Protein AF-A0A0L6CM09-F1 (afdb_monomer_lite)

pLDDT: mean 78.35, std 13.64, range [41.69, 95.75]

Structure (mmCIF, N/CA/C/O backbone):
data_AF-A0A0L6CM09-F1
#
_entry.id   AF-A0A0L6CM09-F1
#
loop_
_atom_site.group_PDB
_atom_site.id
_atom_site.type_symbol
_atom_site.label_atom_id
_atom_site.label_alt_id
_atom_site.label_comp_id
_atom_site.label_asym_id
_atom_site.label_entity_id
_atom_site.label_seq_id
_atom_site.pdbx_PDB_ins_code
_atom_site.Cartn_x
_atom_site.Cartn_y
_atom_site.Cartn_z
_atom_site.occupancy
_atom_site.B_iso_or_equiv
_atom_site.auth_seq_id
_atom_site.auth_comp_id
_atom_site.auth_asym_id
_atom_site.auth_atom_id
_atom_site.pdbx_PDB_model_num
ATOM 1 N N . MET A 1 1 ? -19.297 -5.643 7.453 1.00 85.75 1 MET A N 1
ATOM 2 C CA . MET A 1 1 ? -18.580 -4.638 6.642 1.00 85.75 1 MET A CA 1
ATOM 3 C C . MET A 1 1 ? -17.818 -5.376 5.566 1.00 85.75 1 MET A C 1
ATOM 5 O O . MET A 1 1 ? -17.166 -6.372 5.875 1.00 85.75 1 MET A O 1
ATOM 9 N N . THR A 1 2 ? -17.905 -4.900 4.332 1.00 87.88 2 THR A N 1
ATOM 10 C CA . THR A 1 2 ? -17.216 -5.506 3.193 1.00 87.88 2 THR A CA 1
ATOM 11 C C . THR A 1 2 ? -15.885 -4.805 2.999 1.00 87.88 2 THR A C 1
ATOM 13 O O . THR A 1 2 ? -15.829 -3.581 2.876 1.00 87.88 2 THR A O 1
ATOM 16 N N . VAL A 1 3 ? -14.800 -5.572 2.996 1.00 86.88 3 VAL A N 1
ATOM 17 C CA . VAL A 1 3 ? -13.463 -5.060 2.708 1.00 86.88 3 VAL A CA 1
ATOM 18 C C . VAL A 1 3 ? -13.242 -5.118 1.207 1.00 86.88 3 VAL A C 1
ATOM 20 O O . VAL A 1 3 ? -13.445 -6.153 0.569 1.00 86.88 3 VAL A O 1
ATOM 23 N N . VAL A 1 4 ? -12.825 -3.994 0.635 1.00 87.06 4 VAL A N 1
ATOM 24 C CA . VAL A 1 4 ? -12.613 -3.854 -0.806 1.00 87.06 4 VAL A CA 1
ATOM 25 C C . VAL A 1 4 ? -11.249 -3.237 -1.061 1.00 87.06 4 VAL A C 1
ATOM 27 O O . VAL A 1 4 ? -10.854 -2.281 -0.397 1.00 87.06 4 VAL A O 1
ATOM 30 N N . VAL A 1 5 ? -10.510 -3.773 -2.026 1.00 84.19 5 VAL A N 1
ATOM 31 C CA . VAL A 1 5 ? -9.318 -3.103 -2.547 1.00 84.19 5 VAL A CA 1
ATOM 32 C C . VAL A 1 5 ? -9.778 -2.203 -3.676 1.00 84.19 5 VAL A C 1
ATOM 34 O O . VAL A 1 5 ? -10.354 -2.675 -4.656 1.00 84.19 5 VAL A O 1
ATOM 37 N N . TRP A 1 6 ? -9.543 -0.909 -3.517 1.00 77.31 6 TRP A N 1
ATOM 38 C CA . TRP A 1 6 ? -9.907 0.116 -4.488 1.00 77.31 6 TRP A CA 1
ATOM 39 C C . TRP A 1 6 ? -8.650 0.893 -4.884 1.00 77.31 6 TRP A C 1
ATOM 41 O O . TRP A 1 6 ? -7.645 0.815 -4.177 1.00 77.31 6 TRP A O 1
ATOM 51 N N . ARG A 1 7 ? -8.697 1.554 -6.049 1.00 65.94 7 ARG A N 1
ATOM 52 C CA . ARG A 1 7 ? -7.632 2.342 -6.716 1.00 65.94 7 ARG A CA 1
ATOM 53 C C . ARG A 1 7 ? -6.349 2.576 -5.888 1.00 65.94 7 ARG A C 1
ATOM 55 O O . ARG A 1 7 ? -6.387 3.099 -4.777 1.00 65.94 7 ARG A O 1
ATOM 62 N N . ASN A 1 8 ? -5.196 2.239 -6.473 1.00 71.38 8 ASN A N 1
ATOM 63 C CA . ASN A 1 8 ? -3.857 2.287 -5.851 1.00 71.38 8 ASN A CA 1
ATOM 64 C C . ASN A 1 8 ? -3.624 1.221 -4.762 1.00 71.38 8 ASN A C 1
ATOM 66 O O . ASN A 1 8 ? -2.747 1.365 -3.913 1.00 71.38 8 ASN A O 1
ATOM 70 N N . GLY A 1 9 ? -4.423 0.147 -4.757 1.00 77.88 9 GLY A N 1
ATOM 71 C CA . GLY A 1 9 ? -4.226 -0.995 -3.861 1.00 77.88 9 GLY A CA 1
ATOM 72 C C . GLY A 1 9 ? -4.577 -0.725 -2.395 1.00 77.88 9 GLY A C 1
ATOM 73 O O . GLY A 1 9 ? -4.254 -1.545 -1.536 1.00 77.88 9 GLY A O 1
ATOM 74 N N . LYS A 1 10 ? -5.227 0.406 -2.087 1.00 81.38 10 LYS A N 1
ATOM 75 C CA . LYS A 1 10 ? -5.656 0.719 -0.722 1.00 81.38 10 LYS A CA 1
ATOM 76 C C . LYS A 1 10 ? -6.852 -0.142 -0.338 1.00 81.38 10 LYS A C 1
ATOM 78 O O . LYS A 1 10 ? -7.710 -0.457 -1.162 1.00 81.38 10 LYS A O 1
ATOM 83 N N . VAL A 1 11 ? -6.920 -0.485 0.941 1.00 85.94 11 VAL A N 1
ATOM 84 C CA . VAL A 1 11 ? -8.026 -1.238 1.517 1.00 85.94 11 VAL A CA 1
ATOM 85 C C . VAL A 1 11 ? -9.064 -0.257 2.050 1.00 85.94 11 VAL A C 1
ATOM 87 O O . VAL A 1 11 ? -8.805 0.533 2.963 1.00 85.94 11 VAL A O 1
ATOM 90 N N . HIS A 1 12 ? -10.241 -0.302 1.446 1.00 91.19 12 HIS A N 1
ATOM 91 C CA . HIS A 1 12 ? -11.421 0.472 1.790 1.00 91.19 12 HIS A CA 1
ATOM 92 C C . HIS A 1 12 ? -12.470 -0.429 2.439 1.00 91.19 12 HIS A C 1
ATOM 94 O O . HIS A 1 12 ? -12.391 -1.659 2.402 1.00 91.19 12 HIS A O 1
ATOM 100 N N . VAL A 1 13 ? -13.477 0.213 3.020 1.00 91.31 13 VAL A N 1
ATOM 101 C CA . VAL A 1 13 ? -14.626 -0.455 3.627 1.00 91.31 13 VAL A CA 1
ATOM 102 C C . VAL A 1 13 ? -15.872 -0.006 2.887 1.00 91.31 13 VAL A C 1
ATOM 104 O O . VAL A 1 13 ? -15.991 1.173 2.556 1.00 91.31 13 VAL A O 1
ATOM 107 N N . SER A 1 14 ? -16.787 -0.929 2.637 1.00 91.12 14 SER A N 1
ATOM 108 C CA . SER A 1 14 ? -18.116 -0.672 2.098 1.00 91.12 14 SER A CA 1
ATOM 109 C C . SER A 1 14 ? -19.170 -1.244 3.042 1.00 91.12 14 SER A C 1
ATOM 111 O O . SER A 1 14 ? -18.982 -2.321 3.617 1.00 91.12 14 SER A O 1
ATOM 113 N N . ALA A 1 15 ? -20.255 -0.494 3.233 1.00 86.44 15 ALA A N 1
ATOM 114 C CA . ALA A 1 15 ? -21.388 -0.921 4.049 1.00 86.44 15 ALA A CA 1
ATOM 115 C C . ALA A 1 15 ? -22.447 -1.670 3.223 1.00 86.44 15 ALA A C 1
ATOM 117 O O . ALA A 1 15 ? -23.123 -2.539 3.762 1.00 86.44 15 ALA A O 1
ATOM 118 N N . ASP A 1 16 ? -22.565 -1.349 1.934 1.00 87.38 16 ASP A N 1
ATOM 119 C CA . ASP A 1 16 ? -23.627 -1.804 1.029 1.00 87.38 16 ASP A CA 1
ATOM 120 C C . ASP A 1 16 ? -23.111 -2.604 -0.182 1.00 87.38 16 ASP A C 1
ATOM 122 O O . ASP A 1 16 ? -23.899 -3.128 -0.962 1.00 87.38 16 ASP A O 1
ATOM 126 N N . GLY A 1 17 ? -21.790 -2.697 -0.360 1.00 85.06 17 GLY A N 1
ATOM 127 C CA . GLY A 1 17 ? -21.151 -3.317 -1.521 1.00 85.06 17 GLY A CA 1
ATOM 128 C C . GLY A 1 17 ? -21.157 -2.457 -2.792 1.00 85.06 17 GLY A C 1
ATOM 129 O O . GLY A 1 17 ? -20.540 -2.855 -3.777 1.00 85.06 17 GLY A O 1
ATOM 130 N N . LEU A 1 18 ? -21.797 -1.284 -2.778 1.00 86.69 18 LEU A N 1
ATOM 131 C CA . LEU A 1 18 ? -21.967 -0.404 -3.942 1.00 86.69 18 LEU A C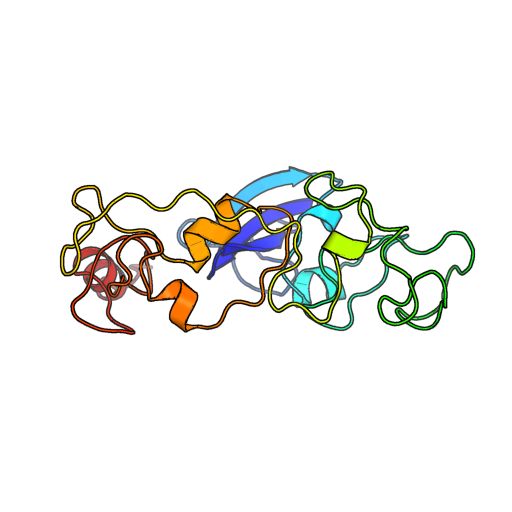A 1
ATOM 132 C C . LEU A 1 18 ? -21.043 0.812 -3.882 1.00 86.69 18 LEU A C 1
ATOM 134 O O . LEU A 1 18 ? -20.526 1.267 -4.904 1.00 86.69 18 LEU A O 1
ATOM 138 N N . ALA A 1 19 ? -20.795 1.330 -2.681 1.00 89.44 19 ALA A N 1
ATOM 139 C CA . ALA A 1 19 ? -19.880 2.436 -2.461 1.00 89.44 19 ALA A CA 1
ATOM 140 C C . ALA A 1 19 ? -18.973 2.173 -1.260 1.00 89.44 19 ALA A C 1
ATOM 142 O O . ALA A 1 19 ? -19.336 1.540 -0.266 1.00 89.44 19 ALA A O 1
ATOM 143 N N . THR A 1 20 ? -17.751 2.688 -1.333 1.00 89.88 20 THR A N 1
ATOM 144 C CA . THR A 1 20 ? -16.906 2.805 -0.151 1.00 89.88 20 THR A CA 1
ATOM 145 C C . THR A 1 20 ? -17.525 3.814 0.808 1.00 89.88 20 THR A C 1
ATOM 147 O O . THR A 1 20 ? -18.121 4.812 0.409 1.00 89.88 20 THR A O 1
ATOM 150 N N . VAL A 1 21 ? -17.291 3.607 2.092 1.00 90.12 21 VAL A N 1
ATOM 151 C CA . VAL A 1 21 ? -17.686 4.501 3.179 1.00 90.12 21 VAL A CA 1
ATOM 152 C C . VAL A 1 21 ? -17.189 5.946 2.985 1.00 90.12 21 VAL A C 1
ATOM 154 O O . VAL A 1 21 ? -17.812 6.904 3.444 1.00 90.12 21 VAL A O 1
ATOM 157 N N . CYS A 1 22 ? -16.060 6.140 2.294 1.00 89.06 22 CYS A N 1
ATOM 158 C CA . CYS A 1 22 ? -15.573 7.479 1.962 1.00 89.06 22 CYS A CA 1
ATOM 159 C C . CYS A 1 22 ? -16.273 8.122 0.750 1.00 89.06 22 CYS A C 1
ATOM 161 O O . CYS A 1 22 ? -15.882 9.220 0.363 1.00 89.06 22 CYS A O 1
ATOM 163 N N . GLY A 1 23 ? -17.293 7.478 0.176 1.00 88.25 23 GLY A N 1
ATOM 164 C CA . GLY A 1 23 ? -18.132 8.006 -0.902 1.00 88.25 23 GLY A CA 1
ATOM 165 C C . GLY A 1 23 ? -17.679 7.646 -2.315 1.00 88.25 23 GLY A C 1
ATOM 166 O O . GLY A 1 23 ? -18.243 8.163 -3.272 1.00 88.25 23 GLY A O 1
ATOM 167 N N . ALA A 1 24 ? -16.670 6.788 -2.479 1.00 86.75 24 ALA A N 1
ATOM 168 C CA . ALA A 1 24 ? -16.257 6.355 -3.809 1.00 86.75 24 ALA A CA 1
ATOM 169 C C . ALA A 1 24 ? -17.079 5.159 -4.296 1.00 86.75 24 ALA A C 1
ATOM 171 O O . ALA A 1 24 ? -17.128 4.142 -3.604 1.00 86.75 24 ALA A O 1
ATOM 172 N N . THR A 1 25 ? -17.662 5.268 -5.488 1.00 88.50 25 THR A N 1
ATOM 173 C CA . THR A 1 25 ? -18.414 4.192 -6.144 1.00 88.50 25 THR A CA 1
ATOM 174 C C . THR A 1 25 ? -17.517 2.996 -6.458 1.00 88.50 25 THR A C 1
ATOM 176 O O . THR A 1 25 ? -16.411 3.148 -6.986 1.00 88.50 25 THR A O 1
ATOM 179 N N . LEU A 1 26 ? -18.005 1.797 -6.148 1.00 85.69 26 LEU A N 1
ATOM 180 C CA . LEU A 1 26 ? -17.360 0.536 -6.482 1.00 85.69 26 LEU A CA 1
ATOM 181 C C . LEU A 1 26 ? -17.940 0.022 -7.797 1.00 85.69 26 LEU A C 1
ATOM 183 O O . LEU A 1 26 ? -19.039 -0.521 -7.826 1.00 85.69 26 LEU A O 1
ATOM 187 N N . SER A 1 27 ? -17.202 0.183 -8.894 1.00 82.81 27 SER A N 1
ATOM 188 C CA . SER A 1 27 ? -17.506 -0.572 -10.111 1.00 82.81 27 SER A CA 1
ATOM 189 C C . SER A 1 27 ? -16.764 -1.915 -10.083 1.00 82.81 27 SER A C 1
ATOM 191 O O . SER A 1 27 ? -15.643 -1.971 -9.559 1.00 82.81 27 SER A O 1
ATOM 193 N N . PRO A 1 28 ? -17.305 -2.976 -10.712 1.00 75.19 28 PRO A N 1
ATOM 194 C CA . PRO A 1 28 ? -16.602 -4.256 -10.869 1.00 75.19 28 PRO A CA 1
ATOM 195 C C . PRO A 1 28 ? -15.222 -4.123 -11.534 1.00 75.19 28 PRO A C 1
ATOM 197 O O . PRO A 1 28 ? -14.345 -4.959 -11.342 1.00 75.19 28 PRO A O 1
ATOM 200 N N . THR A 1 29 ? -15.021 -3.057 -12.310 1.00 76.94 29 THR A N 1
ATOM 201 C CA . THR A 1 29 ? -13.770 -2.743 -13.007 1.00 76.94 29 THR A CA 1
ATOM 202 C C . THR A 1 29 ? -12.750 -1.986 -12.154 1.00 76.94 29 THR A C 1
ATOM 204 O O . THR A 1 29 ? -11.562 -2.030 -12.459 1.00 76.94 29 THR A O 1
ATOM 207 N N . THR A 1 30 ? -13.168 -1.286 -11.093 1.00 70.75 30 THR A N 1
ATOM 208 C CA . THR A 1 30 ? -12.283 -0.403 -10.301 1.00 70.75 30 THR A CA 1
ATOM 209 C C . THR A 1 30 ? -12.051 -0.870 -8.868 1.00 70.75 30 THR A C 1
ATOM 211 O O . THR A 1 30 ? -11.112 -0.399 -8.218 1.00 70.75 30 THR A O 1
ATOM 214 N N . GLY A 1 31 ? -12.881 -1.781 -8.362 1.00 77.00 31 GLY A N 1
ATOM 215 C CA . GLY A 1 31 ? -12.774 -2.332 -7.018 1.00 77.00 31 GLY A CA 1
ATOM 216 C C . GLY A 1 31 ? -12.849 -3.852 -7.022 1.00 77.00 31 GLY A C 1
ATOM 217 O O . GLY A 1 31 ? -13.623 -4.448 -7.762 1.00 77.00 31 GLY A O 1
ATOM 218 N N . ARG A 1 32 ? -12.060 -4.487 -6.152 1.00 84.19 32 ARG A N 1
ATOM 219 C CA . ARG A 1 32 ? -12.134 -5.927 -5.892 1.00 84.19 32 ARG A CA 1
ATOM 220 C C . ARG A 1 32 ? -12.620 -6.160 -4.470 1.00 84.19 32 ARG A C 1
ATOM 222 O O . ARG A 1 32 ? -11.960 -5.735 -3.521 1.00 84.19 32 ARG A O 1
ATOM 229 N N . VAL A 1 33 ? -13.734 -6.872 -4.322 1.00 84.94 33 VAL A N 1
ATOM 230 C CA . VAL A 1 33 ? -14.193 -7.356 -3.015 1.00 84.94 33 VAL A CA 1
ATOM 231 C C . VAL A 1 33 ? -13.196 -8.388 -2.493 1.00 84.94 33 VAL A C 1
ATOM 233 O O . VAL A 1 33 ? -12.872 -9.352 -3.182 1.00 84.94 33 VAL A O 1
ATOM 236 N N . VAL A 1 34 ? -12.670 -8.155 -1.291 1.00 83.94 34 VAL A N 1
ATOM 237 C CA . VAL A 1 34 ? -11.751 -9.077 -0.606 1.00 83.94 34 VAL A CA 1
ATOM 238 C C . VAL A 1 34 ? -12.538 -10.074 0.239 1.00 83.94 34 VAL A C 1
ATOM 240 O O . VAL A 1 34 ? -12.165 -11.240 0.313 1.00 83.94 34 VAL A O 1
ATOM 243 N N . GLY A 1 35 ? -13.633 -9.620 0.850 1.00 85.38 35 GLY A N 1
ATOM 244 C CA . GLY A 1 35 ? -14.534 -10.444 1.646 1.00 85.38 35 GLY A CA 1
ATOM 245 C C . GLY A 1 35 ? -15.286 -9.632 2.694 1.00 85.38 35 GLY A C 1
ATOM 246 O O . GLY A 1 35 ? -15.060 -8.430 2.865 1.00 85.38 35 GLY A O 1
ATOM 247 N N . GLU A 1 36 ? -16.177 -10.303 3.413 1.00 87.00 36 GLU A N 1
ATOM 248 C CA . GLU A 1 36 ? -16.852 -9.748 4.582 1.00 87.00 36 GLU A CA 1
ATOM 249 C C . GLU A 1 36 ? -16.072 -10.089 5.850 1.00 87.00 36 GLU A C 1
ATOM 251 O O . GLU A 1 36 ? -15.619 -11.218 6.036 1.00 87.00 36 GLU A O 1
ATOM 256 N N . THR A 1 37 ? -15.894 -9.109 6.734 1.00 82.31 37 THR A N 1
ATOM 257 C CA . THR A 1 37 ? -15.217 -9.341 8.012 1.00 82.31 37 THR A CA 1
ATOM 258 C C . THR A 1 37 ? -15.670 -8.355 9.083 1.00 82.31 37 THR A C 1
ATOM 260 O O . THR A 1 37 ? -16.016 -7.199 8.814 1.00 82.31 37 THR A O 1
ATOM 263 N N . THR A 1 38 ? -15.673 -8.830 10.325 1.00 80.19 38 THR A N 1
ATOM 264 C CA . THR A 1 38 ? -15.857 -8.013 11.528 1.00 80.19 38 THR A CA 1
ATOM 265 C C . THR A 1 38 ? -14.552 -7.346 11.965 1.00 80.19 38 THR A C 1
ATOM 267 O O . THR A 1 38 ? -14.596 -6.278 12.566 1.00 80.19 38 THR A O 1
ATOM 270 N N . ASP A 1 39 ? -13.396 -7.899 11.585 1.00 81.88 39 ASP A N 1
ATOM 271 C CA . ASP A 1 39 ? -12.059 -7.358 11.875 1.00 81.88 39 ASP A CA 1
ATOM 272 C C . ASP A 1 39 ? -11.532 -6.473 10.732 1.00 81.88 39 ASP A C 1
ATOM 274 O O . ASP A 1 39 ? -10.359 -6.486 10.355 1.00 81.88 39 ASP A O 1
ATOM 278 N N . TRP A 1 40 ? -12.427 -5.697 10.121 1.00 85.50 40 TRP A N 1
ATOM 279 C CA . TRP A 1 40 ? -12.062 -4.792 9.032 1.00 85.50 40 TRP A CA 1
ATOM 280 C C . TRP A 1 40 ? -11.127 -3.669 9.518 1.00 85.50 40 TRP A C 1
ATOM 282 O O . TRP A 1 40 ? -10.328 -3.150 8.738 1.00 85.50 40 TRP A O 1
ATOM 292 N N . ALA A 1 41 ? -11.186 -3.310 10.806 1.00 82.88 41 ALA A N 1
ATOM 293 C CA . ALA A 1 41 ? -10.370 -2.252 11.403 1.00 82.88 41 ALA A CA 1
ATOM 294 C C . ALA A 1 41 ? -8.865 -2.556 11.336 1.00 82.88 41 ALA A C 1
ATOM 296 O O . ALA A 1 41 ? -8.059 -1.645 11.150 1.00 82.88 41 ALA A O 1
ATOM 297 N N . GLY A 1 42 ? -8.485 -3.835 11.426 1.00 79.06 42 GLY A N 1
ATOM 298 C CA . GLY A 1 42 ? -7.101 -4.279 11.247 1.00 79.06 42 GLY A CA 1
ATOM 299 C C . GLY A 1 42 ? -6.629 -4.304 9.789 1.00 79.06 42 GLY A C 1
ATOM 300 O O . GLY A 1 42 ? -5.445 -4.515 9.542 1.00 79.06 42 GLY A O 1
ATOM 301 N N . GLN A 1 43 ? -7.534 -4.106 8.825 1.00 80.50 43 GLN A N 1
ATOM 302 C CA . GLN A 1 43 ? -7.260 -4.260 7.391 1.00 80.50 43 GLN A CA 1
ATOM 303 C C . GLN A 1 43 ? -7.377 -2.946 6.615 1.00 80.50 43 GLN A C 1
ATOM 305 O O . GLN A 1 43 ? -6.705 -2.778 5.603 1.00 80.50 43 GLN A O 1
ATOM 310 N N . VAL A 1 44 ? -8.220 -2.012 7.068 1.00 84.25 44 VAL A N 1
ATOM 311 C CA . VAL A 1 44 ? -8.437 -0.727 6.395 1.00 84.25 44 VAL A CA 1
ATOM 312 C C . VAL A 1 44 ? -7.147 0.096 6.329 1.00 84.25 44 VAL A C 1
ATOM 314 O O . VAL A 1 44 ? -6.441 0.268 7.320 1.00 84.25 44 VAL A O 1
ATOM 317 N N . SER A 1 45 ? -6.863 0.654 5.154 1.00 83.38 45 SER A N 1
ATOM 318 C CA . SER A 1 45 ? -5.730 1.562 4.932 1.00 83.38 45 SER A CA 1
ATOM 319 C C . SER A 1 45 ? -6.151 2.893 4.297 1.00 83.38 45 SER A C 1
ATOM 321 O O . SER A 1 45 ? -5.320 3.765 4.038 1.00 83.38 45 SER A O 1
ATOM 323 N N . CYS A 1 46 ? -7.447 3.071 4.019 1.00 86.75 46 CYS A N 1
ATOM 324 C CA . CYS A 1 46 ? -8.017 4.345 3.604 1.00 86.75 46 CYS A CA 1
ATOM 325 C C . CYS A 1 46 ? -8.308 5.234 4.823 1.00 86.75 46 CYS A C 1
ATOM 327 O O . CYS A 1 46 ? -9.236 4.960 5.588 1.00 86.75 46 CYS A O 1
ATOM 329 N N . PHE A 1 47 ? -7.578 6.351 4.936 1.00 86.56 47 PHE A N 1
ATOM 330 C CA . PHE A 1 47 ? -7.774 7.347 5.993 1.00 86.56 47 PHE A CA 1
ATOM 331 C C . PHE A 1 47 ? -9.229 7.813 6.118 1.00 86.56 47 PHE A C 1
ATOM 333 O O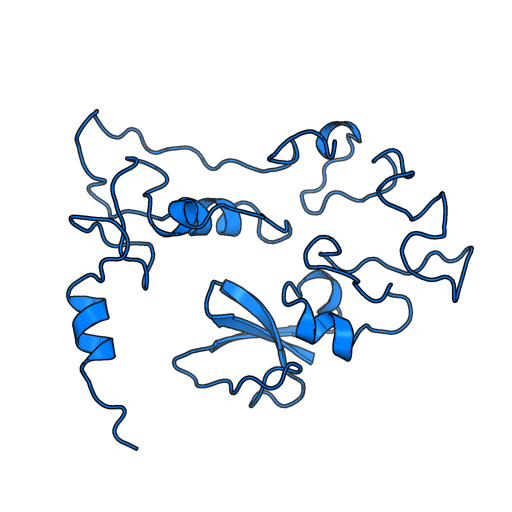 . PHE A 1 47 ? -9.803 7.733 7.198 1.00 86.56 47 PHE A O 1
ATOM 340 N N . ASN A 1 48 ? -9.856 8.213 5.008 1.00 87.94 48 ASN A N 1
ATOM 341 C CA . ASN A 1 48 ? -11.224 8.735 5.027 1.00 87.94 48 ASN A CA 1
ATOM 342 C C . ASN A 1 48 ? -12.264 7.678 5.431 1.00 87.94 48 ASN A C 1
ATOM 344 O O . ASN A 1 48 ? -13.223 8.015 6.121 1.00 87.94 48 ASN A O 1
ATOM 348 N N . CYS A 1 49 ? -12.089 6.412 5.025 1.00 89.56 49 CYS A N 1
ATOM 349 C CA . CYS A 1 49 ? -12.992 5.333 5.447 1.00 89.56 49 CYS A CA 1
ATOM 350 C C . CYS A 1 49 ? -12.902 5.122 6.959 1.00 89.56 49 CYS A C 1
ATOM 352 O O . CYS A 1 49 ? -13.912 5.087 7.654 1.00 89.56 49 CYS A O 1
ATOM 354 N N . ALA A 1 50 ? -11.679 5.014 7.465 1.00 88.25 50 ALA A N 1
ATOM 355 C CA . ALA A 1 50 ? -11.432 4.756 8.868 1.00 88.25 50 ALA A CA 1
ATOM 356 C C . ALA A 1 50 ? -11.811 5.936 9.769 1.00 88.25 50 ALA A C 1
ATOM 358 O O . ALA A 1 50 ? -12.418 5.716 10.808 1.00 88.25 50 ALA A O 1
ATOM 359 N N . TYR A 1 51 ? -11.534 7.177 9.360 1.00 86.75 51 TYR A N 1
ATOM 360 C CA . TYR A 1 51 ? -11.939 8.380 10.092 1.00 86.75 51 TYR A CA 1
ATOM 361 C C . TYR A 1 51 ? -13.462 8.474 10.249 1.00 86.75 51 TYR A C 1
ATOM 363 O O . TYR A 1 51 ? -13.952 8.772 11.333 1.00 86.75 51 TYR A O 1
ATOM 371 N N . ARG A 1 52 ? -14.225 8.172 9.189 1.00 87.75 52 ARG A N 1
ATOM 372 C CA . ARG A 1 52 ? -15.696 8.258 9.214 1.00 87.75 52 ARG A CA 1
ATOM 373 C C . ARG A 1 52 ? -16.374 7.114 9.964 1.00 87.75 52 ARG A C 1
ATOM 375 O O . ARG A 1 52 ? -17.488 7.298 10.435 1.00 87.75 52 ARG A O 1
ATOM 382 N N . HIS A 1 53 ? -15.741 5.945 10.040 1.00 88.12 53 HIS A N 1
ATOM 383 C CA . HIS A 1 53 ? -16.353 4.734 10.595 1.00 88.12 53 HIS A CA 1
ATOM 384 C C . HIS A 1 53 ? -15.497 4.046 11.658 1.00 88.12 53 HIS A C 1
ATOM 386 O O . HIS A 1 53 ? -15.594 2.835 11.815 1.00 88.12 53 HIS A O 1
ATOM 392 N N . THR A 1 54 ? -14.662 4.785 12.394 1.00 86.75 54 THR A N 1
ATOM 393 C CA . THR A 1 54 ? -13.845 4.196 13.468 1.00 86.75 54 THR A CA 1
ATOM 394 C C . THR A 1 54 ? -14.748 3.389 14.418 1.00 86.75 54 THR A C 1
ATOM 396 O O . THR A 1 54 ? -15.693 3.959 14.966 1.00 86.75 54 THR A O 1
ATOM 399 N N . PRO A 1 55 ? -14.520 2.073 14.585 1.00 85.81 55 PRO A N 1
ATOM 400 C CA . PRO A 1 55 ? -15.378 1.250 15.425 1.00 85.81 55 PRO A CA 1
ATOM 401 C C . PRO A 1 55 ? -15.166 1.574 16.904 1.00 85.81 55 PRO A C 1
ATOM 403 O O . PRO A 1 55 ? -14.104 2.062 17.295 1.00 85.81 55 PRO A O 1
ATOM 406 N N . GLU A 1 56 ? -16.162 1.268 17.739 1.00 84.94 56 GLU A N 1
ATOM 407 C CA . GLU A 1 56 ? -16.034 1.450 19.187 1.00 84.94 56 GLU A CA 1
ATOM 408 C C . GLU A 1 56 ? -14.796 0.712 19.719 1.00 84.94 56 GLU A C 1
ATOM 410 O O . GLU A 1 56 ? -14.497 -0.420 19.327 1.00 84.94 56 GLU A O 1
ATOM 415 N N . GLY A 1 57 ? -14.059 1.371 20.616 1.00 79.50 57 GLY A N 1
ATOM 416 C CA . GLY A 1 57 ? -12.832 0.827 21.182 1.00 79.50 57 GLY A CA 1
ATOM 417 C C . GLY A 1 57 ? -11.627 0.924 20.248 1.00 79.50 57 GLY A C 1
ATOM 418 O O . GLY A 1 57 ? -10.615 0.285 20.534 1.00 79.50 57 GLY A O 1
ATOM 419 N N . TYR A 1 58 ? -11.696 1.715 19.171 1.00 83.25 58 TYR A N 1
ATOM 420 C CA . TYR A 1 58 ? -10.552 2.108 18.345 1.00 83.25 58 TYR A CA 1
ATOM 421 C C . TYR A 1 58 ? -10.342 3.626 18.352 1.00 83.25 58 TYR A C 1
ATOM 423 O O . TYR A 1 58 ? -11.284 4.407 18.428 1.00 83.25 58 TYR A O 1
ATOM 431 N N . LEU A 1 59 ? -9.080 4.047 18.266 1.00 80.00 59 LEU A N 1
ATOM 432 C CA . LEU A 1 59 ? -8.693 5.449 18.173 1.00 80.00 59 LEU A CA 1
ATOM 433 C C . LEU A 1 59 ? -9.025 5.992 16.783 1.00 80.00 59 LEU A C 1
ATOM 435 O O . LEU A 1 59 ? -8.607 5.421 15.773 1.00 80.00 59 LEU A O 1
ATOM 439 N N . VAL A 1 60 ? -9.696 7.145 16.745 1.00 84.06 60 VAL A N 1
ATOM 440 C CA . VAL A 1 60 ? -9.948 7.876 15.498 1.00 84.06 60 VAL A CA 1
ATOM 441 C C . VAL A 1 60 ? -8.603 8.311 14.892 1.00 84.06 60 VAL A C 1
ATOM 443 O O . VAL A 1 60 ? -7.816 8.978 15.577 1.00 84.06 60 VAL A O 1
ATOM 446 N N . PRO A 1 61 ? -8.297 7.941 13.634 1.00 81.44 61 PRO A N 1
ATOM 447 C CA . PRO A 1 61 ? -7.027 8.285 13.006 1.00 81.44 61 PRO A CA 1
ATOM 448 C C . PRO A 1 61 ? -6.960 9.793 12.736 1.00 81.44 61 PRO A C 1
ATOM 450 O O . PRO A 1 61 ? -7.953 10.412 12.362 1.00 81.44 61 PRO A O 1
ATOM 453 N N . ARG A 1 62 ? -5.777 10.396 12.875 1.00 80.00 62 ARG A N 1
ATOM 454 C CA . ARG A 1 62 ? -5.519 11.819 12.573 1.00 80.00 62 ARG A CA 1
ATOM 455 C C . ARG A 1 62 ? -4.803 12.002 11.239 1.00 80.00 62 ARG A C 1
ATOM 457 O O . ARG A 1 62 ? -4.903 13.056 10.623 1.00 80.00 62 ARG A O 1
ATOM 464 N N . SER A 1 63 ? -4.078 10.980 10.795 1.00 79.62 63 SER A N 1
ATOM 465 C CA . SER A 1 63 ? -3.383 10.964 9.511 1.00 79.62 63 SER A CA 1
ATOM 466 C C . SER A 1 63 ? -3.269 9.546 8.944 1.00 79.62 63 SER A C 1
ATOM 468 O O . SER A 1 63 ? -3.573 8.561 9.615 1.00 79.62 63 SER A O 1
ATOM 470 N N . GLY A 1 64 ? -2.746 9.429 7.719 1.00 68.00 64 GLY A N 1
ATOM 471 C CA . GLY A 1 64 ? -2.369 8.140 7.125 1.00 68.00 64 GLY A CA 1
ATOM 472 C C . GLY A 1 64 ? -1.304 7.360 7.914 1.00 68.00 64 GLY A C 1
ATOM 473 O O . GLY A 1 64 ? -1.142 6.168 7.688 1.00 68.00 64 GLY A O 1
ATOM 474 N N . LYS A 1 65 ? -0.610 7.993 8.869 1.00 68.81 65 LYS A N 1
ATOM 475 C CA . LYS A 1 65 ? 0.382 7.329 9.733 1.00 68.81 65 LYS A CA 1
ATOM 476 C C . LYS A 1 65 ? -0.246 6.561 10.900 1.00 68.81 65 LYS A C 1
ATOM 478 O O . LYS A 1 65 ? 0.453 5.831 11.589 1.00 68.81 65 LYS A O 1
ATOM 483 N N . ASP A 1 66 ? -1.550 6.722 11.134 1.00 69.12 66 ASP A N 1
ATOM 484 C CA . ASP A 1 66 ? -2.272 6.058 12.227 1.00 69.12 66 ASP A CA 1
ATOM 485 C C . ASP A 1 66 ? -2.798 4.656 11.854 1.00 69.12 66 ASP A C 1
ATOM 487 O O . ASP A 1 66 ? -3.623 4.111 12.588 1.00 69.12 66 ASP A O 1
ATOM 491 N N . PHE A 1 67 ? -2.346 4.079 10.730 1.00 72.69 67 PHE A N 1
ATOM 492 C CA . PHE A 1 67 ? -2.752 2.749 10.258 1.00 72.69 67 PHE A CA 1
ATOM 493 C C . PHE A 1 67 ? -1.701 1.661 10.536 1.00 72.69 67 PHE A C 1
ATOM 495 O O . PHE A 1 67 ? -0.507 1.933 10.399 1.00 72.69 67 PHE A O 1
ATOM 502 N N . PRO A 1 68 ? -2.122 0.413 10.836 1.00 73.00 68 PRO A N 1
ATOM 503 C CA . PRO A 1 68 ? -3.512 -0.039 11.012 1.00 73.00 68 PRO A CA 1
ATOM 504 C C . PRO A 1 68 ? -4.191 0.611 12.228 1.00 73.00 68 PRO A C 1
ATOM 506 O O . PRO A 1 68 ? -3.505 1.086 13.135 1.00 73.00 68 PRO A O 1
ATOM 509 N N . LEU A 1 69 ? -5.532 0.664 12.234 1.00 76.75 69 LEU A N 1
ATOM 510 C CA . LEU A 1 69 ? -6.269 1.331 13.310 1.00 76.75 69 LEU A CA 1
ATOM 511 C C . LEU A 1 69 ? -5.897 0.745 14.671 1.00 76.75 69 LEU A C 1
ATOM 513 O O . LEU A 1 69 ? -5.876 -0.469 14.882 1.00 76.75 69 LEU A O 1
ATOM 517 N N . ARG A 1 70 ? -5.644 1.638 15.623 1.00 74.50 70 ARG A N 1
ATOM 518 C CA . ARG A 1 70 ? -5.248 1.272 16.979 1.00 74.50 70 ARG A CA 1
ATOM 519 C C . ARG A 1 70 ? -6.465 1.091 17.862 1.00 74.50 70 ARG A C 1
ATOM 521 O O . ARG A 1 70 ? -7.371 1.914 17.809 1.00 74.50 70 ARG A O 1
ATOM 528 N N . LYS A 1 71 ? -6.450 0.082 18.732 1.00 77.50 71 LYS A N 1
ATOM 529 C CA . LYS A 1 71 ? -7.442 -0.022 19.807 1.00 77.50 71 LYS A CA 1
ATOM 530 C C . LYS A 1 71 ? -7.245 1.102 20.825 1.00 77.50 71 LYS A C 1
ATOM 532 O O . LYS A 1 71 ? -6.115 1.508 21.105 1.00 77.50 71 LYS A O 1
ATOM 537 N N . GLU A 1 72 ? -8.341 1.599 21.378 1.00 74.69 72 GLU A N 1
ATOM 538 C CA . GLU A 1 72 ? -8.323 2.506 22.517 1.00 74.69 72 GLU A CA 1
ATOM 539 C C . GLU A 1 72 ? -7.666 1.831 23.721 1.00 74.69 72 GLU A C 1
ATOM 541 O O . GLU A 1 72 ? -7.832 0.637 23.982 1.00 74.69 72 GLU A O 1
ATOM 546 N N . CYS A 1 73 ? -6.919 2.621 24.486 1.00 70.25 73 CYS A N 1
ATOM 547 C CA . CYS A 1 73 ? -6.361 2.158 25.743 1.00 70.25 73 CYS A CA 1
ATOM 548 C C . CYS A 1 73 ? -7.480 1.946 26.761 1.00 70.25 73 CYS A C 1
ATOM 550 O O . CYS A 1 73 ? -8.200 2.891 27.087 1.00 70.25 73 CYS A O 1
ATOM 552 N N . SER A 1 74 ? -7.545 0.760 27.369 1.00 69.69 74 SER A N 1
ATOM 553 C CA . SER A 1 74 ? -8.477 0.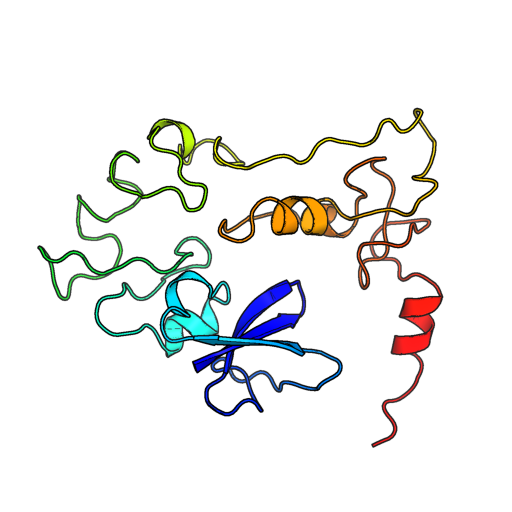483 28.470 1.00 69.69 74 SER A CA 1
ATOM 554 C C . SER A 1 74 ? -8.281 1.408 29.678 1.00 69.69 74 SER A C 1
ATOM 556 O O . SER A 1 74 ? -9.214 1.610 30.449 1.00 69.69 74 SER A O 1
ATOM 558 N N . LYS A 1 75 ? -7.090 2.002 29.834 1.00 65.94 75 LYS A N 1
ATOM 559 C CA . LYS A 1 75 ? -6.774 2.916 30.939 1.00 65.94 75 LYS A CA 1
ATOM 560 C C . LYS A 1 75 ? -7.240 4.363 30.728 1.00 65.94 75 LYS A C 1
ATOM 562 O O . LYS A 1 75 ? -7.256 5.109 31.698 1.00 65.94 75 LYS A O 1
ATOM 567 N N . HIS A 1 76 ? -7.602 4.777 29.507 1.00 64.06 76 HIS A N 1
ATOM 568 C CA . HIS A 1 76 ? -7.885 6.191 29.194 1.00 64.06 76 HIS A CA 1
ATOM 569 C C . HIS A 1 76 ? -8.999 6.357 28.148 1.00 64.06 76 HIS A C 1
ATOM 571 O O . HIS A 1 76 ? -8.834 7.072 27.156 1.00 64.06 76 HIS A O 1
ATOM 577 N N . ARG A 1 77 ? -10.131 5.675 28.359 1.00 60.75 77 ARG A N 1
ATOM 578 C CA . ARG A 1 77 ? -11.327 5.791 27.508 1.00 60.75 77 ARG A CA 1
ATOM 579 C C . ARG A 1 77 ? -11.701 7.272 27.326 1.00 60.75 77 ARG A C 1
ATOM 581 O O . ARG A 1 77 ? -11.864 7.981 28.316 1.00 60.75 77 ARG A O 1
ATOM 588 N N . GLY A 1 78 ? -11.816 7.732 26.079 1.00 58.31 78 GLY A N 1
ATOM 589 C CA . GLY A 1 78 ? -12.234 9.103 25.747 1.00 58.31 78 GLY A CA 1
ATOM 590 C C . GLY A 1 78 ? -11.125 10.156 25.602 1.00 58.31 78 GLY A C 1
ATOM 591 O O . GLY A 1 78 ? -11.443 11.317 25.356 1.00 58.31 78 GLY A O 1
ATOM 592 N N . GLN A 1 79 ? -9.838 9.803 25.716 1.00 60.00 79 GLN A N 1
ATOM 593 C CA . GLN A 1 79 ? -8.755 10.731 25.356 1.00 60.00 79 GLN A CA 1
ATOM 594 C C . GLN A 1 79 ? -8.481 10.736 23.847 1.00 60.00 79 GLN A C 1
ATOM 596 O O . GLN A 1 79 ? -8.505 9.694 23.191 1.00 60.00 79 GLN A O 1
ATOM 601 N N . ALA A 1 80 ? -8.154 11.910 23.299 1.00 56.25 80 ALA A N 1
ATOM 602 C CA . ALA A 1 80 ? -7.769 12.036 21.898 1.00 56.25 80 ALA A CA 1
ATOM 603 C C . ALA A 1 80 ? -6.477 11.249 21.600 1.00 56.25 80 ALA A C 1
ATOM 605 O O . ALA A 1 80 ? -5.561 11.170 22.430 1.00 56.25 80 ALA A O 1
ATOM 606 N N . ALA A 1 81 ? -6.373 10.695 20.386 1.00 54.12 81 ALA A N 1
ATOM 607 C CA . ALA A 1 81 ? -5.172 10.002 19.927 1.00 54.12 81 ALA A CA 1
ATOM 608 C C . ALA A 1 81 ? -3.925 10.883 20.151 1.00 54.12 81 ALA A C 1
ATOM 610 O O . ALA A 1 81 ? -3.900 12.041 19.743 1.00 54.12 81 ALA A O 1
ATOM 611 N N . GLY A 1 82 ? -2.890 10.343 20.807 1.00 55.47 82 GLY A N 1
ATOM 612 C CA . GLY A 1 82 ? -1.646 11.070 21.099 1.00 55.47 82 GLY A CA 1
ATOM 613 C C . GLY A 1 82 ? -1.558 11.751 22.475 1.00 55.47 82 GLY A C 1
ATOM 614 O O . GLY A 1 82 ? -0.479 12.206 22.833 1.00 55.47 82 GLY A O 1
ATOM 615 N N . GLN A 1 83 ? -2.630 11.792 23.274 1.00 63.22 83 GLN A N 1
ATOM 616 C CA . GLN A 1 83 ? -2.570 12.374 24.630 1.00 63.22 83 GLN A CA 1
ATOM 617 C C . GLN A 1 83 ? -2.175 11.369 25.719 1.00 63.22 83 GLN A C 1
ATOM 619 O O . GLN A 1 83 ? -1.673 11.746 26.774 1.00 63.22 83 GLN A O 1
ATOM 624 N N . CYS A 1 84 ? -2.348 10.076 25.457 1.00 64.38 84 CYS A N 1
ATOM 625 C CA . CYS A 1 84 ? -1.926 9.036 26.382 1.00 64.38 84 CYS A CA 1
ATOM 626 C C . CYS A 1 84 ? -0.426 8.764 26.211 1.00 64.38 84 CYS A C 1
ATOM 628 O O . CYS A 1 84 ? -0.013 8.284 25.161 1.00 64.38 84 CYS A O 1
ATOM 630 N N . SER A 1 85 ? 0.389 8.972 27.244 1.00 61.19 85 SER A N 1
ATOM 631 C CA . SER A 1 85 ? 1.835 8.667 27.221 1.00 61.19 85 SER A CA 1
ATOM 632 C C . SER A 1 85 ? 2.154 7.186 26.953 1.00 61.19 85 SER A C 1
ATOM 634 O O . SER A 1 85 ? 3.239 6.843 26.496 1.00 61.19 85 SER A O 1
ATOM 636 N N . SER A 1 86 ? 1.191 6.293 27.203 1.00 56.72 86 SER A N 1
ATOM 637 C CA . SER A 1 86 ? 1.283 4.859 26.892 1.00 56.72 86 SER A CA 1
ATOM 638 C C . SER A 1 86 ? 0.731 4.489 25.510 1.00 56.72 86 SER A C 1
ATOM 640 O O . SER A 1 86 ? 0.852 3.336 25.106 1.00 56.72 86 SER A O 1
ATOM 642 N N . CYS A 1 87 ? 0.084 5.421 24.798 1.00 52.69 87 CYS A N 1
ATOM 643 C CA . CYS A 1 87 ? -0.546 5.190 23.487 1.00 52.69 87 CYS A CA 1
ATOM 64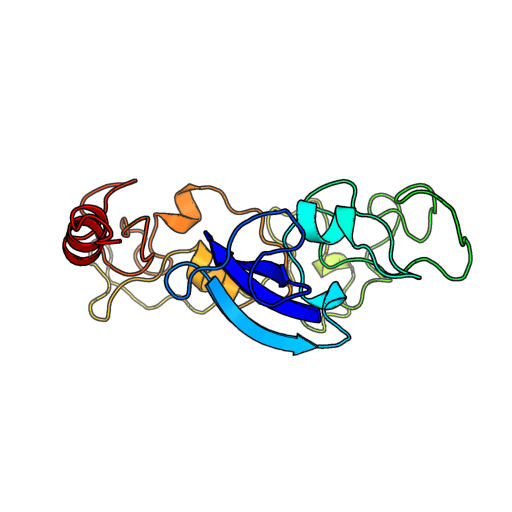4 C C . CYS A 1 87 ? -0.187 6.240 22.421 1.00 52.69 87 CYS A C 1
ATOM 646 O O . CYS A 1 87 ? -0.585 6.104 21.264 1.00 52.69 87 CYS A O 1
ATOM 648 N N . ASN A 1 88 ? 0.604 7.255 22.758 1.00 60.09 88 ASN A N 1
ATOM 649 C CA . ASN A 1 88 ? 1.173 8.199 21.813 1.00 60.09 88 ASN A CA 1
ATOM 650 C C . ASN A 1 88 ? 2.441 7.585 21.197 1.00 60.09 88 ASN A C 1
ATOM 652 O O . ASN A 1 88 ? 3.384 7.319 21.935 1.00 60.09 88 ASN A O 1
ATOM 656 N N . PRO A 1 89 ? 2.488 7.351 19.874 1.00 53.84 89 PRO A N 1
ATOM 657 C CA . PRO A 1 89 ? 3.615 6.703 19.208 1.00 53.84 89 PRO A CA 1
ATOM 658 C C . PRO A 1 89 ? 4.924 7.492 19.340 1.00 53.84 89 PRO A C 1
ATOM 660 O O . PRO A 1 89 ? 5.986 6.894 19.237 1.00 53.84 89 PRO A O 1
ATOM 663 N N . GLU A 1 90 ? 4.864 8.794 19.630 1.00 54.28 90 GLU A N 1
ATOM 664 C CA . GLU A 1 90 ? 6.050 9.612 19.918 1.00 54.28 90 GLU A CA 1
ATOM 665 C C . GLU A 1 90 ? 6.622 9.350 21.321 1.00 54.28 90 GLU A C 1
ATOM 667 O O . GLU A 1 90 ? 7.802 9.577 21.567 1.00 54.28 90 GLU A O 1
ATOM 672 N N . THR A 1 91 ? 5.799 8.852 22.249 1.00 53.03 91 THR A N 1
ATOM 673 C CA . THR A 1 91 ? 6.183 8.591 23.649 1.00 53.03 91 THR A CA 1
ATOM 674 C C . THR A 1 91 ? 6.214 7.103 24.011 1.00 53.03 91 THR A C 1
ATOM 676 O O . THR A 1 91 ? 6.864 6.713 24.981 1.00 53.03 91 THR A O 1
ATOM 679 N N . ILE A 1 92 ? 5.530 6.250 23.241 1.00 50.56 92 ILE A N 1
ATOM 680 C CA . ILE A 1 92 ? 5.591 4.799 23.380 1.00 50.56 92 ILE A CA 1
ATOM 681 C C . ILE A 1 92 ? 6.959 4.349 22.889 1.00 50.56 92 ILE A C 1
ATOM 683 O O . ILE A 1 92 ? 7.243 4.377 21.693 1.00 50.56 92 ILE A O 1
ATOM 687 N N . LYS A 1 93 ? 7.777 3.818 23.800 1.00 46.81 93 LYS A N 1
ATOM 688 C CA . LYS A 1 93 ? 8.839 2.901 23.386 1.00 46.81 93 LYS A CA 1
ATOM 689 C C . LYS A 1 93 ? 8.166 1.748 22.631 1.00 46.81 93 LYS A C 1
ATOM 691 O O . LYS A 1 93 ? 7.250 1.170 23.210 1.00 46.81 93 LYS A O 1
ATOM 696 N N . PRO A 1 94 ? 8.598 1.371 21.417 1.00 48.47 94 PRO A N 1
ATOM 697 C CA . PRO A 1 94 ? 7.924 0.410 20.520 1.00 48.47 94 PRO A CA 1
ATOM 698 C C . PRO A 1 94 ? 7.644 -1.017 21.067 1.00 48.47 94 PRO A C 1
ATOM 700 O O . PRO A 1 94 ? 7.205 -1.894 20.338 1.00 48.47 94 PRO A O 1
ATOM 703 N N . GLN A 1 95 ? 7.843 -1.243 22.366 1.00 42.97 95 GLN A N 1
ATOM 704 C CA . GLN A 1 95 ? 7.616 -2.453 23.155 1.00 42.97 95 GLN A CA 1
ATOM 705 C C . GLN A 1 95 ? 6.150 -2.895 23.262 1.00 42.97 95 GLN A C 1
ATOM 707 O O . GLN A 1 95 ? 5.904 -4.040 23.622 1.00 42.97 95 GLN A O 1
ATOM 712 N N . CYS A 1 96 ? 5.179 -2.029 22.958 1.00 41.69 96 CYS A N 1
ATOM 713 C CA . CYS A 1 96 ? 3.757 -2.321 23.193 1.00 41.69 96 CYS A CA 1
ATOM 714 C C . CYS A 1 96 ? 2.946 -2.618 21.922 1.00 41.69 96 CYS A C 1
ATOM 716 O O . CYS A 1 96 ? 1.727 -2.767 22.008 1.00 41.69 96 CYS A O 1
ATOM 718 N N . TRP A 1 97 ? 3.580 -2.677 20.750 1.00 51.16 97 TRP A N 1
ATOM 719 C CA . TRP A 1 97 ? 2.880 -2.960 19.500 1.00 51.16 97 TRP A CA 1
ATOM 720 C C . TRP A 1 97 ? 3.101 -4.417 19.103 1.00 51.16 97 TRP A C 1
ATOM 722 O O . TRP A 1 97 ? 4.248 -4.799 18.874 1.00 51.16 97 TRP A O 1
ATOM 732 N N . PRO A 1 98 ? 2.046 -5.240 18.963 1.00 55.22 98 PRO A N 1
ATOM 733 C CA . PRO A 1 98 ? 2.187 -6.458 18.188 1.00 55.22 98 PRO A CA 1
ATOM 734 C C . PRO A 1 98 ? 2.512 -6.030 16.755 1.00 55.22 98 PRO A C 1
ATOM 736 O O . PRO A 1 98 ? 1.666 -5.466 16.058 1.00 55.22 98 PRO A O 1
ATOM 739 N N . CYS A 1 99 ? 3.764 -6.233 16.334 1.00 58.78 99 CYS A N 1
ATOM 740 C CA . CYS A 1 99 ? 4.167 -6.023 14.951 1.00 58.78 99 CYS A CA 1
ATOM 741 C C . CYS A 1 99 ? 3.173 -6.772 14.054 1.00 58.78 99 CYS A C 1
ATOM 743 O O . CYS A 1 99 ? 2.921 -7.956 14.299 1.00 58.78 99 CYS A O 1
ATOM 745 N N . PRO A 1 100 ? 2.624 -6.154 12.998 1.00 57.62 100 PRO A N 1
ATOM 746 C CA . PRO A 1 100 ? 1.671 -6.841 12.128 1.00 57.62 100 PRO A CA 1
ATOM 747 C C . PRO A 1 100 ? 2.267 -8.088 11.446 1.00 57.62 100 PRO A C 1
ATOM 749 O O . PRO A 1 100 ? 1.529 -9.012 11.091 1.00 57.62 100 PRO A O 1
ATOM 752 N N . ASN A 1 101 ? 3.603 -8.128 11.353 1.00 60.12 101 ASN A N 1
ATOM 753 C CA . ASN A 1 101 ? 4.423 -9.246 10.884 1.00 60.12 101 ASN A CA 1
ATOM 754 C C . ASN A 1 101 ? 4.969 -10.146 12.027 1.00 60.12 101 ASN A C 1
ATOM 756 O O . ASN A 1 101 ? 5.860 -10.952 11.794 1.00 60.12 101 ASN A O 1
ATOM 760 N N . GLY A 1 102 ? 4.478 -10.022 13.268 1.00 57.59 102 GLY A N 1
ATOM 761 C CA . GLY A 1 102 ? 4.812 -10.914 14.397 1.00 57.59 102 GLY A CA 1
ATOM 762 C C . GLY A 1 102 ? 6.129 -10.626 15.136 1.00 57.59 102 GLY A C 1
ATOM 763 O O . GLY A 1 102 ? 6.512 -11.354 16.044 1.00 57.59 102 GLY A O 1
ATOM 764 N N . CYS A 1 103 ? 6.820 -9.556 14.771 1.00 61.22 103 CYS A N 1
ATOM 765 C CA . CYS A 1 103 ? 8.028 -9.049 15.419 1.00 61.22 103 CYS A CA 1
ATOM 766 C C . CYS A 1 103 ? 7.772 -8.637 16.875 1.00 61.22 103 CYS A C 1
ATOM 768 O O . CYS A 1 103 ? 6.825 -7.912 17.178 1.00 61.22 103 CYS A O 1
ATOM 770 N N . THR A 1 104 ? 8.664 -9.063 17.763 1.00 54.56 104 THR A N 1
ATOM 771 C CA . THR A 1 104 ? 8.641 -8.727 19.193 1.00 54.56 104 THR A CA 1
ATOM 772 C C . THR A 1 104 ? 9.704 -7.696 19.576 1.00 54.56 104 THR A C 1
ATOM 774 O O . THR A 1 104 ? 9.674 -7.196 20.697 1.00 54.56 104 THR A O 1
ATOM 777 N N . ASP A 1 105 ? 10.631 -7.358 18.665 1.00 57.94 105 ASP A N 1
ATOM 778 C CA . ASP A 1 105 ? 11.702 -6.388 18.917 1.00 57.94 105 ASP A CA 1
ATOM 779 C C . ASP A 1 105 ? 11.204 -4.940 18.720 1.00 57.94 105 ASP A C 1
ATOM 781 O O . ASP A 1 105 ? 10.901 -4.534 17.593 1.00 57.94 105 ASP A O 1
ATOM 785 N N . PRO A 1 106 ? 11.195 -4.113 19.778 1.00 52.59 106 PRO A N 1
ATOM 786 C CA . PRO A 1 106 ? 10.854 -2.695 19.697 1.00 52.59 106 PRO A CA 1
ATOM 787 C C . PRO A 1 106 ? 11.731 -1.925 18.704 1.00 52.59 106 PRO A C 1
ATOM 789 O O . PRO A 1 106 ? 11.258 -1.032 18.004 1.00 52.59 106 PRO A O 1
ATOM 792 N N . LYS A 1 107 ? 13.020 -2.267 18.598 1.00 59.09 107 LYS A N 1
ATOM 793 C CA . LYS A 1 107 ? 13.946 -1.588 17.677 1.00 59.09 107 LYS A CA 1
ATOM 794 C C . LYS A 1 107 ? 13.558 -1.795 16.215 1.00 59.09 107 LYS A C 1
ATOM 796 O O . LYS A 1 107 ? 14.030 -1.058 15.351 1.00 59.09 107 LYS A O 1
ATOM 801 N N . ALA A 1 108 ? 12.692 -2.767 15.922 1.00 54.88 108 ALA A N 1
ATOM 802 C CA . ALA A 1 108 ? 12.184 -2.988 14.581 1.00 54.88 108 ALA A CA 1
ATOM 803 C C . ALA A 1 108 ? 11.189 -1.916 14.110 1.00 54.88 108 ALA A C 1
ATOM 805 O O . ALA A 1 108 ? 10.905 -1.855 12.918 1.00 54.88 108 ALA A O 1
ATOM 806 N N . HIS A 1 109 ? 10.706 -1.051 15.005 1.00 56.25 109 HIS A N 1
ATOM 807 C CA . HIS A 1 109 ? 9.706 -0.017 14.722 1.00 56.25 109 HIS A CA 1
ATOM 808 C C . HIS A 1 109 ? 10.207 1.403 15.011 1.00 56.25 109 HIS A C 1
ATOM 810 O O . HIS A 1 109 ? 9.410 2.302 15.264 1.00 56.25 109 HIS A O 1
ATOM 816 N N . ASP A 1 110 ? 11.523 1.607 15.010 1.00 60.22 110 ASP A N 1
ATOM 817 C CA . ASP A 1 110 ? 12.110 2.921 15.255 1.00 60.22 110 ASP A CA 1
ATOM 818 C C . ASP A 1 110 ? 11.675 3.926 14.158 1.00 60.22 110 ASP A C 1
ATOM 820 O O . ASP A 1 110 ? 11.948 3.690 12.974 1.00 60.22 110 ASP A O 1
ATOM 824 N N . PRO A 1 111 ? 10.994 5.032 14.530 1.00 54.38 111 PRO A N 1
ATOM 825 C CA . PRO A 1 111 ? 10.460 6.017 13.589 1.00 54.38 111 PRO A CA 1
ATOM 826 C C . PRO A 1 111 ? 11.546 6.802 12.839 1.00 54.38 111 PRO A C 1
ATOM 828 O O . PRO A 1 111 ? 11.225 7.526 11.898 1.00 54.38 111 PRO A O 1
ATOM 831 N N . LEU A 1 112 ? 12.818 6.680 13.234 1.00 57.38 112 LEU A N 1
ATOM 832 C CA . LEU A 1 112 ? 13.944 7.312 12.546 1.00 57.38 112 LEU A CA 1
ATOM 833 C C . LEU A 1 112 ? 14.329 6.602 11.241 1.00 57.38 112 LEU A C 1
ATOM 835 O O . LEU A 1 112 ? 15.041 7.182 10.421 1.00 57.38 112 LEU A O 1
ATOM 839 N N . TYR A 1 113 ? 13.874 5.366 11.014 1.00 56.28 113 TYR A N 1
ATOM 840 C CA . TYR A 1 113 ? 14.143 4.654 9.766 1.00 56.28 113 TYR A CA 1
ATOM 841 C C . TYR A 1 113 ? 13.013 4.866 8.758 1.00 56.28 113 TYR A C 1
ATOM 843 O O . TYR A 1 113 ? 11.837 4.705 9.074 1.00 56.28 113 TYR A O 1
ATOM 851 N N . ARG A 1 114 ? 13.384 5.152 7.500 1.00 57.78 114 ARG A N 1
ATOM 852 C CA . ARG A 1 114 ? 12.443 5.285 6.367 1.00 57.78 114 ARG A CA 1
ATOM 853 C C . ARG A 1 114 ? 11.556 4.048 6.186 1.00 57.78 114 ARG A C 1
ATOM 855 O O . ARG A 1 114 ? 10.414 4.166 5.759 1.00 57.78 114 ARG A O 1
ATOM 862 N N . TYR A 1 115 ? 12.097 2.879 6.512 1.00 64.19 115 TYR A N 1
ATOM 863 C CA . TYR A 1 115 ? 11.379 1.615 6.578 1.00 64.19 115 TYR A CA 1
ATOM 864 C C . TYR A 1 115 ? 11.572 1.050 7.978 1.00 64.19 115 TYR A C 1
ATOM 866 O O . TYR A 1 115 ? 12.704 0.980 8.463 1.00 64.19 115 TYR A O 1
ATOM 874 N N . THR A 1 116 ? 10.493 0.618 8.624 1.00 65.94 116 THR A N 1
ATOM 875 C CA . THR A 1 116 ? 10.607 -0.142 9.871 1.00 65.94 116 THR A CA 1
ATOM 876 C C . THR A 1 116 ? 11.455 -1.388 9.598 1.00 65.94 116 THR A C 1
ATOM 878 O O . THR A 1 116 ? 11.336 -1.993 8.530 1.00 65.94 116 THR A O 1
ATOM 881 N N . ARG A 1 117 ? 12.320 -1.816 10.528 1.00 66.88 117 ARG A N 1
ATOM 882 C CA . ARG A 1 117 ? 13.169 -3.009 10.309 1.00 66.88 117 ARG A CA 1
ATOM 883 C C . ARG A 1 117 ? 12.359 -4.303 10.178 1.00 66.88 117 ARG A C 1
ATOM 885 O O . ARG A 1 117 ? 12.901 -5.313 9.755 1.00 66.88 117 ARG A O 1
ATOM 892 N N . CYS A 1 118 ? 11.077 -4.276 10.538 1.00 71.50 118 CYS A N 1
ATOM 893 C CA . CYS A 1 118 ? 10.135 -5.361 10.275 1.00 71.50 118 CYS A CA 1
ATOM 894 C C . CYS A 1 118 ? 9.574 -5.396 8.846 1.00 71.50 118 CYS A C 1
ATOM 896 O O . CYS A 1 118 ? 8.796 -6.298 8.526 1.00 71.50 118 CYS A O 1
ATOM 898 N N . THR A 1 119 ? 9.932 -4.423 8.004 1.00 77.81 119 THR A N 1
ATOM 899 C CA . THR A 1 119 ? 9.600 -4.443 6.581 1.00 77.81 119 THR A CA 1
ATOM 900 C C . THR A 1 119 ? 10.324 -5.614 5.934 1.00 77.81 119 THR A C 1
ATOM 902 O O . THR A 1 119 ? 11.553 -5.674 5.917 1.00 77.81 119 THR A O 1
ATOM 905 N N . VAL A 1 120 ? 9.557 -6.548 5.390 1.00 82.25 120 VAL A N 1
ATOM 906 C CA . VAL A 1 120 ? 10.075 -7.658 4.602 1.00 82.25 120 VAL A CA 1
ATOM 907 C C . VAL A 1 120 ? 10.370 -7.138 3.204 1.00 82.25 120 VAL A C 1
ATOM 909 O O . VAL A 1 120 ? 9.466 -6.732 2.473 1.00 82.25 120 VAL A O 1
ATOM 912 N N . PHE A 1 121 ? 11.642 -7.150 2.827 1.00 84.88 121 PHE A N 1
ATOM 913 C CA . PHE A 1 121 ? 12.057 -6.902 1.453 1.00 84.88 121 PHE A CA 1
ATOM 914 C C . PHE A 1 121 ? 12.076 -8.248 0.723 1.00 84.88 121 PHE A C 1
ATOM 916 O O . PHE A 1 121 ? 12.878 -9.108 1.097 1.00 84.88 121 PHE A O 1
ATOM 923 N N . PRO A 1 122 ? 11.186 -8.481 -0.259 1.00 87.12 122 PRO A N 1
ATOM 924 C CA . PRO A 1 122 ? 11.199 -9.727 -1.011 1.00 87.12 122 PRO A CA 1
ATOM 925 C C . PRO A 1 122 ? 12.532 -9.879 -1.747 1.00 87.12 122 PRO A C 1
ATOM 927 O O . PRO A 1 122 ? 13.195 -8.898 -2.076 1.00 87.12 122 PRO A O 1
ATOM 930 N N . GLN A 1 123 ? 12.952 -11.113 -2.008 1.00 88.12 123 GLN A N 1
ATOM 931 C CA . GLN A 1 123 ? 14.211 -11.338 -2.708 1.00 88.12 123 GLN A CA 1
ATOM 932 C C . GLN A 1 123 ? 14.157 -10.706 -4.108 1.00 88.12 123 GLN A C 1
ATOM 934 O O . GLN A 1 123 ? 13.200 -10.902 -4.863 1.00 88.12 123 GLN A O 1
ATOM 939 N N . ARG A 1 124 ? 15.186 -9.927 -4.461 1.00 88.56 124 ARG A N 1
ATOM 940 C CA . ARG A 1 124 ? 15.343 -9.446 -5.835 1.00 88.56 124 ARG A CA 1
ATOM 941 C C . ARG A 1 124 ? 15.721 -10.616 -6.736 1.00 88.56 124 ARG A C 1
ATOM 943 O O . ARG A 1 124 ? 16.551 -11.438 -6.358 1.00 88.56 124 ARG A O 1
ATOM 950 N N . ARG A 1 125 ? 15.115 -10.671 -7.923 1.00 87.62 125 ARG A N 1
ATOM 951 C CA . ARG A 1 125 ? 15.582 -11.550 -8.995 1.00 87.62 125 ARG A CA 1
ATOM 952 C C . ARG A 1 125 ? 16.968 -11.091 -9.429 1.00 87.62 125 ARG A C 1
ATOM 954 O O . ARG A 1 125 ? 17.234 -9.888 -9.432 1.00 87.62 125 ARG A O 1
ATOM 961 N N . ASP A 1 126 ? 17.807 -12.049 -9.787 1.00 86.88 126 ASP A N 1
ATOM 962 C CA . ASP A 1 126 ? 19.072 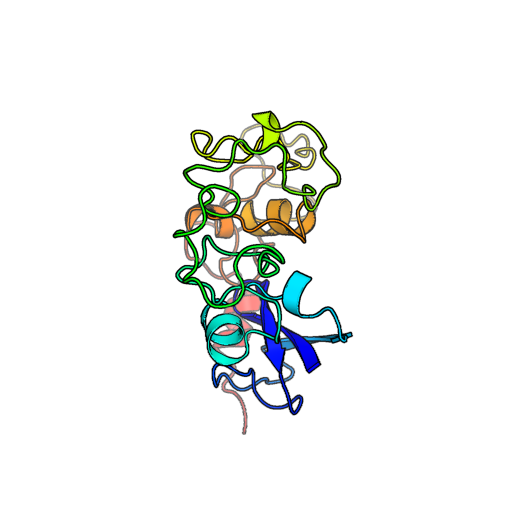-11.754 -10.438 1.00 86.88 126 ASP A CA 1
ATOM 963 C C . ASP A 1 126 ? 18.769 -11.353 -11.884 1.00 86.88 126 ASP A C 1
ATOM 965 O O . ASP A 1 126 ? 18.233 -12.149 -12.658 1.00 86.88 126 ASP A O 1
ATOM 969 N N . VAL A 1 127 ? 18.989 -10.081 -12.203 1.00 87.44 127 VAL A N 1
ATOM 970 C CA . VAL A 1 127 ? 18.799 -9.528 -13.544 1.00 87.44 127 VAL A CA 1
ATOM 971 C C . VAL A 1 127 ? 20.124 -8.886 -13.932 1.00 87.44 127 VAL A C 1
ATOM 973 O O . VAL A 1 127 ? 20.592 -8.020 -13.183 1.00 87.44 127 VAL A O 1
ATOM 976 N N . PRO A 1 128 ? 20.739 -9.287 -15.059 1.00 87.19 128 PRO A N 1
ATOM 977 C CA . PRO A 1 128 ? 21.988 -8.688 -15.498 1.00 87.19 128 PRO A CA 1
ATOM 978 C C . PRO A 1 128 ? 21.872 -7.167 -15.618 1.00 87.19 128 PRO A C 1
ATOM 980 O O . PRO A 1 128 ? 20.818 -6.616 -15.946 1.00 87.19 128 PRO A O 1
ATOM 983 N N . ALA A 1 129 ? 22.970 -6.471 -15.333 1.00 82.31 129 ALA A N 1
ATOM 984 C CA . ALA A 1 129 ? 22.991 -5.018 -15.391 1.00 82.31 129 ALA A CA 1
ATOM 985 C C . ALA A 1 129 ? 22.633 -4.526 -16.805 1.00 82.31 129 ALA A C 1
ATOM 987 O O . ALA A 1 129 ? 23.270 -4.916 -17.781 1.00 82.31 129 ALA A O 1
ATOM 988 N N . GLY A 1 130 ? 21.631 -3.648 -16.898 1.00 79.00 130 GLY A N 1
ATOM 989 C CA . GLY A 1 130 ? 21.132 -3.113 -18.169 1.00 79.00 130 GLY A CA 1
ATOM 990 C C . GLY A 1 130 ? 20.087 -3.986 -18.871 1.00 79.00 130 GLY A C 1
ATOM 991 O O . GLY A 1 130 ? 19.606 -3.604 -19.935 1.00 79.00 130 GLY A O 1
ATOM 992 N N . GLU A 1 131 ? 19.704 -5.126 -18.291 1.00 86.06 131 GLU A N 1
ATOM 993 C CA . GLU A 1 131 ? 18.655 -5.988 -18.835 1.00 86.06 131 GLU A CA 1
ATOM 994 C C . GLU A 1 131 ? 17.302 -5.794 -18.136 1.00 86.06 131 GLU A C 1
ATOM 996 O O . GLU A 1 131 ? 17.193 -5.362 -16.985 1.00 86.06 131 GLU A O 1
ATOM 1001 N N . ARG A 1 132 ? 16.229 -6.137 -18.858 1.00 86.12 132 ARG A N 1
ATOM 1002 C CA . ARG A 1 132 ? 14.853 -6.137 -18.344 1.00 86.12 132 ARG A CA 1
ATOM 1003 C C . ARG A 1 132 ? 14.484 -7.514 -17.803 1.00 86.12 132 ARG A C 1
ATOM 1005 O O . ARG A 1 132 ? 15.026 -8.533 -18.215 1.00 86.12 132 ARG A O 1
ATOM 1012 N N . CYS A 1 133 ? 13.501 -7.555 -16.905 1.00 88.75 133 CYS A N 1
ATOM 1013 C CA . CYS A 1 133 ? 12.971 -8.820 -16.400 1.00 88.75 133 CYS A CA 1
ATOM 1014 C C . CYS A 1 133 ? 12.305 -9.619 -17.532 1.00 88.75 133 CYS A C 1
ATOM 1016 O O . CYS A 1 133 ? 11.265 -9.202 -18.038 1.00 88.75 133 CYS A O 1
ATOM 1018 N N . ALA A 1 134 ? 12.864 -10.779 -17.883 1.00 84.62 134 ALA A N 1
ATOM 1019 C CA . ALA A 1 134 ? 12.329 -11.642 -18.941 1.00 84.62 134 ALA A CA 1
ATOM 1020 C C . ALA A 1 134 ? 10.902 -12.145 -18.645 1.00 84.62 134 ALA A C 1
ATOM 1022 O O . ALA A 1 134 ? 10.071 -12.241 -19.541 1.00 84.62 134 ALA A O 1
ATOM 1023 N N . GLU A 1 135 ? 10.597 -12.411 -17.374 1.00 84.06 135 GLU A N 1
ATOM 1024 C CA . GLU A 1 135 ? 9.289 -12.906 -16.915 1.00 84.06 135 GLU A CA 1
ATOM 1025 C C . GLU A 1 135 ? 8.331 -11.778 -16.494 1.00 84.06 135 GLU A C 1
ATOM 1027 O O . GLU A 1 135 ? 7.428 -11.975 -15.677 1.00 84.06 135 GLU A O 1
ATOM 1032 N N . GLY A 1 136 ? 8.564 -10.566 -16.998 1.00 85.31 136 GLY A N 1
ATOM 1033 C CA . GLY A 1 136 ? 7.797 -9.383 -16.634 1.00 85.31 136 GLY A CA 1
ATOM 1034 C C . GLY A 1 136 ? 8.292 -8.706 -15.359 1.00 85.31 136 GLY A C 1
ATOM 1035 O O . GLY A 1 136 ? 8.982 -9.287 -14.511 1.00 85.31 136 GLY A O 1
ATOM 1036 N N . CYS A 1 137 ? 7.950 -7.427 -15.247 1.00 92.88 137 CYS A N 1
ATOM 1037 C CA . CYS A 1 137 ? 8.343 -6.582 -14.134 1.00 92.88 137 CYS A CA 1
ATOM 1038 C C . CYS A 1 137 ? 7.267 -6.573 -13.037 1.00 92.88 137 CYS A C 1
ATOM 1040 O O . CYS A 1 137 ? 6.122 -6.984 -13.215 1.00 92.88 137 CYS A O 1
ATOM 1042 N N . GLN A 1 138 ? 7.647 -6.069 -11.868 1.00 94.06 138 GLN A N 1
ATOM 1043 C CA . GLN A 1 138 ? 6.727 -5.717 -10.793 1.00 94.06 138 GLN A CA 1
ATOM 1044 C C . GLN A 1 138 ? 7.247 -4.436 -10.151 1.00 94.06 138 GLN A C 1
ATOM 1046 O O . GLN A 1 138 ? 8.435 -4.365 -9.834 1.00 94.06 138 GLN A O 1
ATOM 1051 N N . SER A 1 139 ? 6.398 -3.425 -9.961 1.00 95.38 139 SER A N 1
ATOM 1052 C CA . SER A 1 139 ? 6.816 -2.182 -9.302 1.00 95.38 139 SER A CA 1
ATOM 1053 C C . SER A 1 139 ? 7.319 -2.432 -7.872 1.00 95.38 139 SER A C 1
ATOM 1055 O O . SER A 1 139 ? 6.913 -3.387 -7.199 1.00 95.38 139 SER A O 1
ATOM 1057 N N . THR A 1 140 ? 8.176 -1.540 -7.376 1.00 93.88 140 THR A N 1
ATOM 1058 C CA . THR A 1 140 ? 8.637 -1.551 -5.978 1.00 93.88 140 THR A CA 1
ATOM 1059 C C . THR A 1 140 ? 7.467 -1.468 -5.000 1.00 93.88 140 THR A C 1
ATOM 1061 O O . THR A 1 140 ? 7.452 -2.185 -4.000 1.00 93.88 140 THR A O 1
ATOM 1064 N N . GLU A 1 141 ? 6.456 -0.651 -5.296 1.00 92.62 141 GLU A N 1
ATOM 1065 C CA . GLU A 1 141 ? 5.250 -0.560 -4.476 1.00 92.62 141 GLU A CA 1
ATOM 1066 C C . GLU A 1 141 ? 4.484 -1.883 -4.433 1.00 92.62 141 GLU A C 1
ATOM 1068 O O . GLU A 1 141 ? 4.161 -2.369 -3.347 1.00 92.62 141 GLU A O 1
ATOM 1073 N N . SER A 1 142 ? 4.230 -2.491 -5.591 1.00 92.25 142 SER A N 1
ATOM 1074 C CA . SER A 1 142 ? 3.496 -3.751 -5.678 1.00 92.25 142 SER A CA 1
ATOM 1075 C C . SER A 1 142 ? 4.225 -4.872 -4.931 1.00 92.25 142 SER A C 1
ATOM 1077 O O . SER A 1 142 ? 3.598 -5.590 -4.149 1.00 92.25 142 SER A O 1
ATOM 1079 N N . ALA A 1 143 ? 5.546 -4.981 -5.110 1.00 93.56 143 ALA A N 1
ATOM 1080 C CA . ALA A 1 143 ? 6.367 -5.986 -4.439 1.00 93.56 143 ALA A CA 1
ATOM 1081 C C . ALA A 1 143 ? 6.355 -5.810 -2.911 1.00 93.56 143 ALA A C 1
ATOM 1083 O O . ALA A 1 143 ? 6.101 -6.766 -2.173 1.00 93.56 143 ALA A O 1
ATOM 1084 N N . LEU A 1 144 ? 6.572 -4.585 -2.417 1.00 89.81 144 LEU A N 1
ATOM 1085 C CA . LEU A 1 144 ? 6.619 -4.327 -0.977 1.00 89.81 144 LEU A CA 1
ATOM 1086 C C . LEU A 1 144 ? 5.248 -4.460 -0.307 1.00 89.81 144 LEU A C 1
ATOM 1088 O O . LEU A 1 144 ? 5.177 -5.005 0.794 1.00 89.81 144 LEU A O 1
ATOM 1092 N N . ARG A 1 145 ? 4.157 -4.025 -0.953 1.00 88.06 145 ARG A N 1
ATOM 1093 C CA . ARG A 1 145 ? 2.795 -4.215 -0.420 1.00 88.06 145 ARG A CA 1
ATOM 1094 C C . ARG A 1 145 ? 2.408 -5.691 -0.361 1.00 88.06 145 ARG A C 1
ATOM 1096 O O . ARG A 1 145 ? 1.803 -6.107 0.622 1.00 88.06 145 ARG A O 1
ATOM 1103 N N . ALA A 1 146 ? 2.782 -6.483 -1.368 1.00 87.12 146 ALA A N 1
ATOM 1104 C CA . ALA A 1 146 ? 2.530 -7.924 -1.372 1.00 87.12 146 ALA A CA 1
ATOM 1105 C C . ALA A 1 146 ? 3.285 -8.646 -0.243 1.00 87.12 146 ALA A C 1
ATOM 1107 O O . ALA A 1 146 ? 2.709 -9.500 0.426 1.00 87.12 146 ALA A O 1
ATOM 1108 N N . ALA A 1 147 ? 4.545 -8.272 0.005 1.00 85.44 147 ALA A N 1
ATOM 1109 C CA . ALA A 1 147 ? 5.356 -8.842 1.083 1.00 85.44 147 ALA A CA 1
ATOM 1110 C C . ALA A 1 147 ? 4.952 -8.348 2.486 1.00 85.44 147 ALA A C 1
ATOM 1112 O O . ALA A 1 147 ? 5.254 -9.002 3.481 1.00 85.44 147 ALA A O 1
ATOM 1113 N N . ASN A 1 148 ? 4.268 -7.203 2.579 1.00 82.69 148 ASN A N 1
ATOM 1114 C CA . ASN A 1 148 ? 3.908 -6.559 3.843 1.00 82.69 148 ASN A CA 1
ATOM 1115 C C . ASN A 1 148 ? 2.427 -6.145 3.876 1.00 82.69 148 ASN A C 1
ATOM 1117 O O . ASN A 1 148 ? 2.124 -4.963 4.055 1.00 82.69 148 ASN A O 1
ATOM 1121 N N . PRO A 1 149 ? 1.479 -7.091 3.752 1.00 75.50 149 PRO A N 1
ATOM 1122 C CA . PRO A 1 149 ? 0.057 -6.783 3.574 1.00 75.50 149 PRO A CA 1
ATOM 1123 C C . PRO A 1 149 ? -0.576 -6.039 4.758 1.00 75.50 149 PRO A C 1
ATOM 1125 O O . PRO A 1 149 ? -1.675 -5.505 4.637 1.00 75.50 149 PRO A O 1
ATOM 1128 N N . ARG A 1 150 ? 0.100 -6.010 5.911 1.00 69.81 150 ARG A N 1
ATOM 1129 C CA . ARG A 1 150 ? -0.373 -5.369 7.141 1.00 69.81 150 ARG A CA 1
ATOM 1130 C C . ARG A 1 150 ? 0.445 -4.138 7.548 1.00 69.81 150 ARG A C 1
ATOM 1132 O O . ARG A 1 150 ? 0.217 -3.599 8.629 1.00 69.81 150 ARG A O 1
ATOM 1139 N N . LEU A 1 151 ? 1.411 -3.713 6.729 1.00 71.00 151 LEU A N 1
ATOM 1140 C CA . LEU A 1 151 ? 2.173 -2.488 6.973 1.00 71.00 151 LEU A CA 1
ATOM 1141 C C . LEU A 1 151 ? 1.645 -1.351 6.100 1.00 71.00 151 LEU A C 1
ATOM 1143 O O . LEU A 1 151 ? 1.418 -1.510 4.899 1.00 71.00 151 LEU A O 1
ATOM 1147 N N . TYR A 1 152 ? 1.510 -0.170 6.701 1.00 72.94 152 TYR A N 1
ATOM 1148 C CA . TYR A 1 152 ? 1.426 1.061 5.932 1.00 72.94 152 TYR A CA 1
ATOM 1149 C C . TYR A 1 152 ? 2.827 1.416 5.429 1.00 72.94 152 TYR A C 1
ATOM 1151 O O . TYR A 1 152 ? 3.744 1.633 6.219 1.00 72.94 152 TYR A O 1
ATOM 1159 N N . LEU A 1 153 ? 2.986 1.459 4.109 1.00 77.06 153 LEU A N 1
ATOM 1160 C CA . LEU A 1 153 ? 4.229 1.844 3.453 1.00 77.06 153 LEU A CA 1
ATOM 1161 C C . LEU A 1 153 ? 4.032 3.202 2.779 1.00 77.06 153 LEU A C 1
ATOM 1163 O O . LEU A 1 153 ? 3.262 3.312 1.819 1.00 77.06 153 LEU A O 1
ATOM 1167 N N . ASP A 1 154 ? 4.724 4.217 3.299 1.00 75.62 154 ASP A N 1
ATOM 1168 C CA . ASP A 1 154 ? 4.775 5.570 2.736 1.00 75.62 154 ASP A CA 1
ATOM 1169 C C . ASP A 1 154 ? 5.871 5.637 1.666 1.00 75.62 154 ASP A C 1
ATOM 1171 O O . ASP A 1 154 ? 7.000 6.078 1.899 1.00 75.62 154 ASP A O 1
ATOM 1175 N N . LEU A 1 155 ? 5.578 5.051 0.508 1.00 82.06 155 LEU A N 1
ATOM 1176 C CA . LEU A 1 155 ? 6.527 4.961 -0.595 1.00 82.06 155 LEU A CA 1
ATOM 1177 C C . LEU A 1 155 ? 6.485 6.237 -1.435 1.00 82.06 155 LEU A C 1
ATOM 1179 O O . LEU A 1 155 ? 5.438 6.857 -1.588 1.00 82.06 155 LEU A O 1
ATOM 1183 N N . ALA A 1 156 ? 7.631 6.613 -2.002 1.00 84.75 156 ALA A N 1
ATOM 1184 C CA . ALA A 1 156 ? 7.672 7.686 -2.990 1.00 84.75 156 ALA A CA 1
ATOM 1185 C C . ALA A 1 156 ? 6.915 7.266 -4.259 1.00 84.75 156 ALA A C 1
ATOM 1187 O O . ALA A 1 156 ? 6.905 6.081 -4.588 1.00 84.75 156 ALA A O 1
ATOM 1188 N N . ASP A 1 157 ? 6.386 8.227 -5.019 1.00 82.69 157 ASP A N 1
ATOM 1189 C CA . ASP A 1 157 ? 5.671 7.949 -6.274 1.00 82.69 157 ASP A CA 1
ATOM 1190 C C . ASP A 1 157 ? 6.528 7.152 -7.270 1.00 82.69 157 ASP A C 1
ATOM 1192 O O . ASP A 1 157 ? 6.026 6.306 -8.001 1.00 82.69 157 ASP A O 1
ATOM 1196 N N . SER A 1 158 ? 7.854 7.316 -7.254 1.00 89.12 158 SER A N 1
ATOM 1197 C CA . SER A 1 158 ? 8.752 6.493 -8.075 1.00 89.12 158 SER A CA 1
ATOM 1198 C C . SER A 1 158 ? 8.652 4.991 -7.786 1.00 89.12 158 SER A C 1
ATOM 1200 O O . SER A 1 158 ? 8.896 4.181 -8.676 1.00 89.12 158 SER A O 1
ATOM 1202 N N . ALA A 1 159 ? 8.221 4.584 -6.589 1.00 91.44 159 ALA A N 1
ATOM 1203 C CA . ALA A 1 159 ? 8.064 3.177 -6.245 1.00 91.44 159 ALA A CA 1
ATOM 1204 C C . ALA A 1 159 ? 6.980 2.475 -7.075 1.00 91.44 159 ALA A C 1
ATOM 1206 O O . ALA A 1 159 ? 7.100 1.273 -7.308 1.00 91.44 159 ALA A O 1
ATOM 1207 N N . MET A 1 160 ? 5.954 3.193 -7.547 1.00 92.56 160 MET A N 1
ATOM 1208 C CA . MET A 1 160 ? 4.927 2.612 -8.423 1.00 92.56 160 MET A CA 1
ATOM 1209 C C . MET A 1 160 ? 5.377 2.529 -9.887 1.00 92.56 160 MET A C 1
ATOM 1211 O O . MET A 1 160 ? 4.812 1.756 -10.656 1.00 92.56 160 MET A O 1
ATOM 1215 N N . MET A 1 161 ? 6.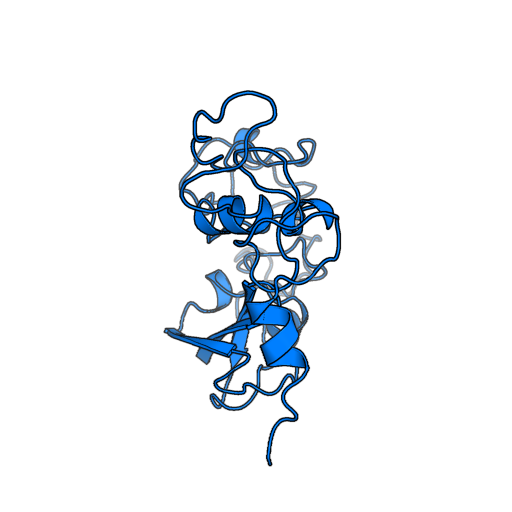408 3.295 -10.256 1.00 93.81 161 MET A N 1
ATOM 1216 C CA . MET A 1 161 ? 6.892 3.444 -11.633 1.00 93.81 161 MET A CA 1
ATOM 1217 C C . MET A 1 161 ? 8.187 2.686 -11.918 1.00 93.81 161 MET A C 1
ATOM 1219 O O . MET A 1 161 ? 8.581 2.587 -13.072 1.00 93.81 161 MET A O 1
ATOM 1223 N N . THR A 1 162 ? 8.859 2.152 -10.900 1.00 94.62 162 THR A N 1
ATOM 1224 C CA . THR A 1 162 ? 10.148 1.471 -11.054 1.00 94.62 162 THR A CA 1
ATOM 1225 C C . THR A 1 162 ? 10.046 -0.000 -10.674 1.00 94.62 162 THR A C 1
ATOM 1227 O O . THR A 1 162 ? 9.590 -0.336 -9.576 1.00 94.62 162 THR A O 1
ATOM 1230 N N . CYS A 1 163 ? 10.521 -0.880 -11.559 1.00 95.19 163 CYS A N 1
ATOM 1231 C CA . CYS A 1 163 ? 10.610 -2.313 -11.320 1.00 95.19 163 CYS A CA 1
ATOM 1232 C C . CYS A 1 163 ? 11.485 -2.605 -10.096 1.00 95.19 163 CYS A C 1
ATOM 1234 O O . CYS A 1 163 ? 12.634 -2.173 -10.013 1.00 95.19 163 CYS A O 1
ATOM 1236 N N . TYR A 1 164 ? 10.957 -3.395 -9.164 1.00 95.31 164 TYR A N 1
ATOM 1237 C CA . TYR A 1 164 ? 11.646 -3.803 -7.944 1.00 95.31 164 TYR A CA 1
ATOM 1238 C C . TYR A 1 164 ? 12.931 -4.602 -8.211 1.00 95.31 164 TYR A C 1
ATOM 1240 O O . TYR A 1 164 ? 13.867 -4.561 -7.408 1.00 95.31 164 TYR A O 1
ATOM 1248 N N . HIS A 1 165 ? 12.951 -5.347 -9.319 1.00 93.56 165 HIS A N 1
ATOM 1249 C CA . HIS A 1 165 ? 14.021 -6.274 -9.668 1.00 93.56 165 HIS A CA 1
ATOM 1250 C C . HIS A 1 165 ? 15.113 -5.606 -10.507 1.00 93.56 165 HIS A C 1
ATOM 1252 O O . HIS A 1 165 ? 16.256 -5.560 -10.066 1.00 93.56 165 HIS A O 1
ATOM 1258 N N . CYS A 1 166 ? 14.761 -5.055 -11.673 1.00 92.75 166 CYS A N 1
ATOM 1259 C CA . CYS A 1 166 ? 15.739 -4.510 -12.620 1.00 92.75 166 CYS A CA 1
ATOM 1260 C C . CYS A 1 166 ? 15.894 -2.983 -12.572 1.00 92.75 166 CYS A C 1
ATOM 1262 O O . CYS A 1 166 ? 16.777 -2.452 -13.227 1.00 92.75 166 CYS A O 1
ATOM 1264 N N . GLY A 1 167 ? 15.057 -2.254 -11.822 1.00 92.25 167 GLY A N 1
ATOM 1265 C CA . GLY A 1 167 ? 15.148 -0.789 -11.720 1.00 92.25 167 GLY A CA 1
ATOM 1266 C C . GLY A 1 167 ? 14.629 -0.010 -12.936 1.00 92.25 167 GLY A C 1
ATOM 1267 O O . GLY A 1 167 ? 14.574 1.215 -12.892 1.00 92.25 167 GLY A O 1
ATOM 1268 N N . GLU A 1 168 ? 14.194 -0.703 -13.986 1.00 93.75 168 GLU A N 1
ATOM 1269 C CA . GLU A 1 168 ? 13.613 -0.092 -15.185 1.00 93.75 168 GLU A CA 1
ATOM 1270 C C . GLU A 1 168 ? 12.192 0.428 -14.952 1.00 93.75 168 GLU A C 1
ATOM 1272 O O . GLU A 1 168 ? 11.503 0.026 -14.008 1.00 93.75 168 GLU A O 1
ATOM 1277 N N . SER A 1 169 ? 11.738 1.313 -15.839 1.00 94.88 169 SER A N 1
ATOM 1278 C CA . SER A 1 169 ? 10.402 1.905 -15.749 1.00 94.88 169 SER A CA 1
ATOM 1279 C C . SER A 1 169 ? 9.305 0.875 -16.053 1.00 94.88 169 SER A C 1
ATOM 1281 O O . SER A 1 169 ? 9.435 0.044 -16.955 1.00 94.88 169 SER A O 1
ATOM 1283 N N . VAL A 1 170 ? 8.207 0.930 -15.298 1.00 95.75 170 VAL A N 1
ATOM 1284 C CA . VAL A 1 170 ? 7.013 0.088 -15.468 1.00 95.75 170 VAL A CA 1
ATOM 1285 C C . VAL A 1 170 ? 5.761 0.935 -15.643 1.00 95.75 170 VAL A C 1
ATOM 1287 O O . VAL A 1 170 ? 5.684 2.068 -15.170 1.00 95.75 170 VAL A O 1
ATOM 1290 N N . CYS A 1 171 ? 4.767 0.367 -16.319 1.00 94.25 171 CYS A N 1
ATOM 1291 C CA . CYS A 1 171 ? 3.493 1.008 -16.587 1.00 94.25 171 CYS A CA 1
ATOM 1292 C C . CYS A 1 171 ? 2.828 1.475 -15.286 1.00 94.25 171 CYS A C 1
ATOM 1294 O O . CYS A 1 171 ? 2.567 0.664 -14.396 1.00 94.25 171 CYS A O 1
ATOM 1296 N N . VAL A 1 172 ? 2.492 2.766 -15.209 1.00 92.19 172 VAL A N 1
ATOM 1297 C CA . VAL A 1 172 ? 1.915 3.373 -13.996 1.00 92.19 172 VAL A CA 1
ATOM 1298 C C . VAL A 1 172 ? 0.544 2.785 -13.628 1.00 92.19 172 VAL A C 1
ATOM 1300 O O . VAL A 1 172 ? 0.193 2.719 -12.451 1.00 92.19 172 VAL A O 1
ATOM 1303 N N . ALA A 1 173 ? -0.210 2.286 -14.614 1.00 90.56 173 ALA A N 1
ATOM 1304 C CA . ALA A 1 173 ? -1.530 1.699 -14.396 1.00 90.56 173 ALA A CA 1
ATOM 1305 C C . ALA A 1 173 ? -1.471 0.249 -13.889 1.00 90.56 173 ALA A C 1
ATOM 1307 O O . ALA A 1 173 ? -2.080 -0.071 -12.868 1.00 90.56 173 ALA A O 1
ATOM 1308 N N . CYS A 1 174 ? -0.757 -0.650 -14.581 1.00 92.38 174 CYS A N 1
ATOM 1309 C CA . CYS A 1 174 ? -0.730 -2.071 -14.204 1.00 92.38 174 CYS A CA 1
ATOM 1310 C C . CYS A 1 174 ? 0.420 -2.451 -13.266 1.00 92.38 174 CYS A C 1
ATOM 1312 O O . CYS A 1 174 ? 0.359 -3.517 -12.652 1.00 92.38 174 CYS A O 1
ATOM 1314 N N . GLN A 1 175 ? 1.458 -1.614 -13.162 1.00 94.81 175 GLN A N 1
ATOM 1315 C CA . GLN A 1 175 ? 2.646 -1.823 -12.330 1.00 94.81 175 GLN A CA 1
ATOM 1316 C C . GLN A 1 175 ? 3.408 -3.131 -12.617 1.00 94.81 175 GLN A C 1
ATOM 1318 O O . GLN A 1 175 ? 4.075 -3.674 -11.731 1.00 94.81 175 GLN A O 1
ATOM 1323 N N . ARG A 1 176 ? 3.288 -3.660 -13.843 1.00 92.25 176 ARG A N 1
ATOM 1324 C CA . ARG A 1 176 ? 3.850 -4.961 -14.250 1.00 92.25 176 ARG A CA 1
ATOM 1325 C C . ARG A 1 176 ? 4.567 -4.950 -15.595 1.00 92.25 176 ARG A C 1
ATOM 1327 O O . ARG A 1 176 ? 5.602 -5.588 -15.747 1.00 92.25 176 ARG A O 1
ATOM 1334 N N . GLU A 1 177 ? 4.039 -4.213 -16.564 1.00 91.69 177 GLU A N 1
ATOM 1335 C CA . GLU A 1 177 ? 4.631 -4.162 -17.900 1.00 91.69 177 GLU A CA 1
ATOM 1336 C C . GLU A 1 177 ? 5.778 -3.148 -17.952 1.00 91.69 177 GLU A C 1
ATOM 1338 O O . GLU A 1 177 ? 5.593 -2.029 -17.465 1.00 91.69 177 GLU A O 1
ATOM 1343 N N . PRO A 1 178 ? 6.944 -3.491 -18.525 1.00 91.75 178 PRO A N 1
ATOM 1344 C CA . PRO A 1 178 ? 8.013 -2.527 -18.748 1.00 91.75 178 PRO A CA 1
ATOM 1345 C C . PRO A 1 178 ? 7.589 -1.466 -19.774 1.00 91.75 178 PRO A C 1
ATOM 1347 O O . PRO A 1 178 ? 6.874 -1.759 -20.731 1.00 91.75 178 PRO A O 1
ATOM 1350 N N . VAL A 1 179 ? 8.056 -0.235 -19.587 1.00 93.44 179 VAL A N 1
ATOM 1351 C CA . VAL A 1 179 ? 7.799 0.909 -20.481 1.00 93.44 179 VAL A CA 1
ATOM 1352 C C . VAL A 1 179 ? 9.090 1.693 -20.723 1.00 93.44 179 VAL A C 1
ATOM 1354 O O . VAL A 1 179 ? 10.081 1.498 -20.020 1.00 93.44 179 VAL A O 1
ATOM 1357 N N . GLU A 1 180 ? 9.109 2.557 -21.737 1.00 91.19 180 GLU A N 1
ATOM 1358 C CA . GLU A 1 180 ? 10.313 3.317 -22.115 1.00 91.19 180 GLU A CA 1
ATOM 1359 C C . GLU A 1 180 ? 10.665 4.441 -21.134 1.00 91.19 180 GLU A C 1
ATOM 1361 O O . GLU A 1 180 ? 11.834 4.800 -21.010 1.00 91.19 180 GLU A O 1
ATOM 1366 N N . GLY A 1 181 ? 9.681 4.975 -20.408 1.00 89.69 181 GLY A N 1
ATOM 1367 C CA . GLY A 1 181 ? 9.889 6.080 -19.480 1.00 89.69 181 GLY A CA 1
ATOM 1368 C C . GLY A 1 181 ? 8.897 6.103 -18.325 1.00 89.69 181 GLY A C 1
ATOM 1369 O O . GLY A 1 181 ? 7.914 5.361 -18.291 1.00 89.69 181 GLY A O 1
ATOM 1370 N N . SER A 1 182 ? 9.163 6.973 -17.354 1.00 89.31 182 SER A N 1
ATOM 1371 C CA . SER A 1 182 ? 8.266 7.193 -16.221 1.00 89.31 182 SER A CA 1
ATOM 1372 C C . SER A 1 182 ? 6.912 7.746 -16.679 1.00 89.31 182 SER A C 1
ATOM 1374 O O . SER A 1 182 ? 6.801 8.375 -17.730 1.00 89.31 182 SER A O 1
ATOM 1376 N N . LEU A 1 183 ? 5.869 7.503 -15.875 1.00 90.62 183 LEU A N 1
ATOM 1377 C CA . LEU A 1 183 ? 4.491 7.952 -16.133 1.00 90.62 183 LEU A CA 1
ATOM 1378 C C . LEU A 1 183 ? 3.866 7.435 -17.444 1.00 90.62 183 LEU A C 1
ATOM 1380 O O . LEU A 1 183 ? 2.822 7.932 -17.858 1.00 90.62 183 LEU A O 1
ATOM 1384 N N . MET A 1 184 ? 4.455 6.423 -18.086 1.00 93.00 184 MET A N 1
ATOM 1385 C CA . MET A 1 184 ? 3.905 5.831 -19.306 1.00 93.00 184 MET A CA 1
ATOM 1386 C C . MET A 1 184 ? 2.903 4.706 -19.022 1.00 93.00 184 MET A C 1
ATOM 1388 O O . MET A 1 184 ? 2.966 3.997 -18.010 1.00 93.00 184 MET A O 1
ATOM 1392 N N . LEU A 1 185 ? 1.981 4.521 -19.965 1.00 92.12 185 LEU A N 1
ATOM 1393 C CA . LEU A 1 185 ? 1.070 3.384 -20.031 1.00 92.12 185 LEU A CA 1
ATOM 1394 C C . LEU A 1 185 ? 1.612 2.360 -21.029 1.00 92.12 185 LEU A C 1
ATOM 1396 O O . LEU A 1 185 ? 2.131 2.738 -22.073 1.00 92.12 185 LEU A O 1
ATOM 1400 N N . CYS A 1 186 ? 1.477 1.067 -20.731 1.00 92.19 186 CYS A N 1
ATOM 1401 C CA . CYS A 1 186 ? 1.708 0.044 -21.747 1.00 92.19 186 CYS A CA 1
ATOM 1402 C C . CYS A 1 186 ? 0.538 0.011 -22.740 1.00 92.19 186 CYS A C 1
ATOM 1404 O O . CYS A 1 186 ? -0.585 0.374 -22.382 1.00 92.19 186 CYS A O 1
ATOM 1406 N N . ASP A 1 187 ? 0.764 -0.512 -23.946 1.00 91.44 187 ASP A N 1
ATOM 1407 C CA . ASP A 1 187 ? -0.245 -0.573 -25.017 1.00 91.44 187 ASP A CA 1
ATOM 1408 C C . ASP A 1 187 ? -1.562 -1.230 -24.588 1.00 91.44 187 ASP A C 1
ATOM 1410 O O . ASP A 1 187 ? -2.646 -0.858 -25.037 1.00 91.44 187 ASP A O 1
ATOM 1414 N N . ALA A 1 188 ? -1.492 -2.239 -23.715 1.00 88.12 188 ALA A N 1
ATOM 1415 C CA . ALA A 1 188 ? -2.678 -2.900 -23.184 1.00 88.12 188 ALA A CA 1
ATOM 1416 C C . ALA A 1 188 ? -3.490 -1.980 -22.258 1.00 88.12 188 ALA A C 1
ATOM 1418 O O . ALA A 1 188 ? -4.717 -1.982 -22.320 1.00 88.12 188 ALA A O 1
ATOM 1419 N N . CYS A 1 189 ? -2.824 -1.189 -21.411 1.00 89.69 189 CYS A N 1
ATOM 1420 C CA . CYS A 1 189 ? -3.501 -0.235 -20.531 1.00 89.69 189 CYS A CA 1
ATOM 1421 C C . CYS A 1 189 ? -3.982 0.997 -21.299 1.00 89.69 189 CYS A C 1
ATOM 1423 O O . CYS A 1 189 ? -5.110 1.423 -21.085 1.00 89.69 189 CYS A O 1
ATOM 1425 N N . GLY A 1 190 ? -3.179 1.512 -22.236 1.00 87.44 190 GLY A N 1
ATOM 1426 C CA . GLY A 1 190 ? -3.561 2.644 -23.080 1.00 87.44 190 GLY A CA 1
ATOM 1427 C C . GLY A 1 190 ? -4.814 2.358 -23.911 1.00 87.44 190 GLY A C 1
ATOM 1428 O O . GLY A 1 190 ? -5.712 3.191 -23.970 1.00 87.44 190 GLY A O 1
ATOM 1429 N N . ARG A 1 191 ? -4.944 1.145 -24.475 1.00 87.62 191 ARG A N 1
ATOM 1430 C CA . ARG A 1 191 ? -6.168 0.735 -25.189 1.00 87.62 191 ARG A CA 1
ATOM 1431 C C . ARG A 1 191 ? -7.406 0.702 -24.291 1.00 87.62 191 ARG A C 1
ATOM 1433 O O . ARG A 1 191 ? -8.455 1.162 -24.714 1.00 87.62 191 ARG A O 1
ATOM 1440 N N . ARG A 1 192 ? -7.276 0.225 -23.048 1.00 83.19 192 ARG A N 1
ATOM 1441 C CA . ARG A 1 192 ? -8.390 0.186 -22.081 1.00 83.19 192 ARG A CA 1
ATOM 1442 C C . ARG A 1 192 ? -8.857 1.568 -21.635 1.00 83.19 192 ARG A C 1
ATOM 1444 O O . ARG A 1 192 ? -10.015 1.710 -21.273 1.00 83.19 192 ARG A O 1
ATOM 1451 N N . GLU A 1 193 ? -7.969 2.559 -21.610 1.00 75.06 193 GLU A N 1
ATOM 1452 C CA . GLU A 1 193 ? -8.364 3.945 -21.329 1.00 75.06 193 GLU A CA 1
ATOM 1453 C C . GLU A 1 193 ? -9.024 4.621 -22.536 1.00 75.06 193 GLU A C 1
ATOM 1455 O O . GLU A 1 193 ? -9.861 5.502 -22.357 1.00 75.06 193 GLU A O 1
ATOM 1460 N N . ALA A 1 194 ? -8.653 4.216 -23.753 1.00 75.19 194 ALA A N 1
ATOM 1461 C CA . ALA A 1 194 ? -9.186 4.779 -24.989 1.00 75.19 194 ALA A CA 1
ATOM 1462 C C . ALA A 1 194 ? -10.573 4.235 -25.369 1.00 75.19 194 ALA A C 1
ATOM 1464 O O . ALA A 1 194 ? -11.290 4.898 -26.116 1.00 75.19 194 ALA A O 1
ATOM 1465 N N . GLU A 1 195 ? -10.956 3.051 -24.883 1.00 77.12 195 GLU A N 1
ATOM 1466 C CA . GLU A 1 195 ? -12.305 2.512 -25.067 1.00 77.12 195 GLU A CA 1
ATOM 1467 C C . GLU A 1 195 ? -13.296 3.317 -24.204 1.00 77.12 195 GLU A C 1
ATOM 1469 O O . GLU A 1 195 ? -13.230 3.248 -22.971 1.00 77.12 195 GLU A O 1
ATOM 1474 N N . PRO A 1 196 ? -14.205 4.115 -24.806 1.00 58.25 196 PRO A N 1
ATOM 1475 C CA . PRO A 1 196 ? -15.221 4.814 -24.037 1.00 58.25 196 PRO A CA 1
ATOM 1476 C C . PRO A 1 196 ? -16.065 3.768 -23.314 1.00 58.25 196 PRO A C 1
ATOM 1478 O O . PRO A 1 196 ? -16.450 2.760 -23.902 1.00 58.25 196 PRO A O 1
ATOM 1481 N N . SER A 1 197 ? -16.342 3.998 -22.030 1.00 62.91 197 SER A N 1
ATOM 1482 C CA . SER A 1 197 ? -17.245 3.148 -21.262 1.00 62.91 197 SER A CA 1
ATOM 1483 C C . SER A 1 197 ? -18.636 3.232 -21.889 1.00 62.91 197 SER A C 1
ATOM 1485 O O . SER A 1 197 ? -19.396 4.151 -21.573 1.00 62.91 197 SER A O 1
ATOM 1487 N N . GLU A 1 198 ? -18.950 2.330 -22.819 1.00 55.09 198 GLU A N 1
ATOM 1488 C CA . GLU A 1 198 ? -20.297 2.201 -23.364 1.00 55.09 198 GLU A CA 1
ATOM 1489 C C . GLU A 1 198 ? -21.239 1.950 -22.181 1.00 55.09 198 GLU A C 1
ATOM 1491 O O . GLU A 1 198 ? -21.082 0.992 -21.420 1.00 55.09 198 GLU A O 1
ATOM 1496 N N . SER A 1 199 ? -22.107 2.938 -21.961 1.00 54.81 199 SER A N 1
ATOM 1497 C CA . SER A 1 199 ? -23.050 3.050 -20.847 1.00 54.81 199 SER A CA 1
ATOM 1498 C C . SER A 1 199 ? -24.428 2.608 -21.301 1.00 54.81 199 SER A C 1
ATOM 1500 O O . SER A 1 199 ? -24.803 3.005 -22.428 1.00 54.81 199 SER A O 1
#

Radius of gyration: 19.24 Å; chains: 1; bounding box: 47×25×56 Å

Organism: NCBI:txid1631356

Sequence (199 aa):
MTVVVWRNGKVHVSADGLATVCGATLSPTTGRVVGETTDWAGQVSCFNCAYRHTPEGYLVPRSGKDFPLRKECSKHRGQAAGQCSSCNPETIKPQCWPCPNGCTDPKAHDPLYRYTRCTVFPQRRDVPAGERCAEGCQSTESALRAANPRLYLDLADSAMMTCYHCGESVCVACQREPVEGSLMLCDACGRREAEPSES

Secondary structure (DSSP, 8-state):
-EEEEETTTEEEEESSSSBBTTS-B--TTTEEEEEE-S-GGGT---HHHHHHSPPTTBPPPSSGGGPSPPBPPTTSTTPPTT--TTT-TTTS-GGG---TT----GGGG-TTSSS-TT---PPPP---TT---TT---BHHHHHHHH-TTS-----THHHHBBTTT--BB-TTTS-SB-SSTTPPPHHHHHHHHS----

Foldseek 3Di:
DWWKQFPPRFIFDDPPCQATQLGHGDDPVGIDTPGDDPVCLLQGQDLSSCQRCVDPQWARDPDSVCPSIHGHDPVDPPDHQQPDLCRRPVNHQQQPDCDPLRDRDSQQQPPVDLHRVSQDQPDADDDPQPDDDPVWFAFQSRRSCVSCVRDDHPDDLVSLQAGSHHRAGDANRPRTHGDPDGPDHDPVVVVVVVPPPPD